Protein AF-A0A1V8SJY7-F1 (afdb_monomer)

Nearest PDB structures (foldseek):
  1aep-assembly1_A  TM=3.020E-01  e=8.303E+00  Locusta migratoria
  5jje-assembly1_A  TM=1.942E-01  e=7.965E+00  Natronomonas pharaonis

Structure (mmCIF, N/CA/C/O backbone):
data_AF-A0A1V8SJY7-F1
#
_entry.id   AF-A0A1V8SJY7-F1
#
loop_
_atom_site.group_PDB
_atom_site.id
_atom_site.type_symbol
_atom_site.label_atom_id
_atom_site.label_alt_id
_atom_site.label_comp_id
_atom_site.label_asym_id
_atom_site.label_entity_id
_atom_site.label_seq_id
_atom_site.pdbx_PDB_ins_code
_atom_site.Cartn_x
_atom_site.Cartn_y
_atom_site.Cartn_z
_atom_site.occupancy
_atom_site.B_iso_or_equiv
_atom_site.auth_seq_id
_atom_site.auth_comp_id
_atom_site.auth_asym_id
_atom_site.auth_atom_id
_atom_site.pdbx_PDB_model_num
ATOM 1 N N . MET A 1 1 ? 28.456 0.402 -25.559 1.00 39.88 1 MET A N 1
ATOM 2 C CA . MET A 1 1 ? 27.325 0.288 -24.612 1.00 39.88 1 MET A CA 1
ATOM 3 C C . MET A 1 1 ? 27.882 0.345 -23.201 1.00 39.88 1 MET A C 1
ATOM 5 O O . MET A 1 1 ? 28.925 -0.269 -23.004 1.00 39.88 1 MET A O 1
ATOM 9 N N . PRO A 1 2 ? 27.256 1.071 -22.260 1.00 35.25 2 PRO A N 1
ATOM 10 C CA . PRO A 1 2 ? 27.711 1.103 -20.872 1.00 35.25 2 PRO A CA 1
ATOM 11 C C . PRO A 1 2 ? 27.656 -0.297 -20.241 1.00 35.25 2 PRO A C 1
ATOM 13 O O . PRO A 1 2 ? 26.755 -1.079 -20.553 1.00 35.25 2 PRO A O 1
ATOM 16 N N . ASP A 1 3 ? 28.583 -0.607 -19.334 1.00 37.34 3 ASP A N 1
ATOM 17 C CA . ASP A 1 3 ? 28.692 -1.932 -18.701 1.00 37.34 3 ASP A CA 1
ATOM 18 C C . ASP A 1 3 ? 27.458 -2.332 -17.863 1.00 37.34 3 ASP A C 1
ATOM 20 O O . ASP A 1 3 ? 27.247 -3.518 -17.608 1.00 37.34 3 ASP A O 1
ATOM 24 N N . CYS A 1 4 ? 26.563 -1.389 -17.536 1.00 40.66 4 CYS A N 1
ATOM 25 C CA . CYS A 1 4 ? 25.291 -1.664 -16.856 1.00 40.66 4 CYS A CA 1
ATOM 26 C C . CYS A 1 4 ? 24.298 -2.525 -17.669 1.00 40.66 4 CYS A C 1
ATOM 28 O O . CYS A 1 4 ? 23.356 -3.071 -17.083 1.00 40.66 4 CYS A O 1
ATOM 30 N N . TYR A 1 5 ? 24.518 -2.676 -18.983 1.00 41.69 5 TYR A N 1
ATOM 31 C CA . TYR A 1 5 ? 23.709 -3.514 -19.880 1.00 41.69 5 TYR A CA 1
ATOM 32 C C . TYR A 1 5 ? 24.170 -4.979 -19.934 1.00 41.69 5 TYR A C 1
ATOM 34 O O . TYR A 1 5 ? 23.374 -5.862 -20.249 1.00 41.69 5 TYR A O 1
ATOM 42 N N . ARG A 1 6 ? 25.443 -5.270 -19.631 1.00 42.09 6 ARG A N 1
ATOM 43 C CA . ARG A 1 6 ? 26.047 -6.584 -19.921 1.00 42.09 6 ARG A CA 1
ATOM 44 C C . ARG A 1 6 ? 25.669 -7.689 -18.935 1.00 42.09 6 ARG A C 1
ATOM 46 O O . ARG A 1 6 ? 25.670 -8.848 -19.326 1.00 42.09 6 ARG A O 1
ATOM 53 N N . SER A 1 7 ? 25.305 -7.359 -17.694 1.00 42.66 7 SER A N 1
ATOM 54 C CA . SER A 1 7 ? 24.946 -8.369 -16.681 1.00 42.66 7 SER A CA 1
ATOM 55 C C . SER A 1 7 ? 23.441 -8.689 -16.614 1.00 42.66 7 SER A C 1
ATOM 57 O O . SER A 1 7 ? 23.016 -9.373 -15.686 1.00 42.66 7 SER A O 1
ATOM 59 N N . ALA A 1 8 ? 22.624 -8.148 -17.530 1.00 47.59 8 ALA A N 1
ATOM 60 C CA . ALA A 1 8 ? 21.167 -8.063 -17.363 1.00 47.59 8 ALA A CA 1
ATOM 61 C C . ALA A 1 8 ? 20.319 -8.800 -18.415 1.00 47.59 8 ALA A C 1
ATOM 63 O O . ALA A 1 8 ? 19.108 -8.894 -18.244 1.00 47.59 8 ALA A O 1
ATOM 64 N N . ALA A 1 9 ? 20.901 -9.296 -19.504 1.00 59.53 9 ALA A N 1
ATOM 65 C CA . ALA A 1 9 ? 20.123 -9.678 -20.680 1.00 59.53 9 ALA A CA 1
ATOM 66 C C . ALA A 1 9 ? 19.910 -11.196 -20.795 1.00 59.53 9 ALA A C 1
ATOM 68 O O . ALA A 1 9 ? 20.340 -11.804 -21.774 1.00 59.53 9 ALA A O 1
ATOM 69 N N . SER A 1 10 ? 19.243 -11.826 -19.819 1.00 73.12 10 SER A N 1
ATOM 70 C CA . SER A 1 10 ? 18.544 -13.071 -20.161 1.00 73.12 10 SER A CA 1
ATOM 71 C C . SER A 1 10 ? 17.299 -12.705 -20.986 1.00 73.12 10 SER A C 1
ATOM 73 O O . SER A 1 10 ? 16.655 -11.693 -20.681 1.00 73.12 10 SER A O 1
ATOM 75 N N . PRO A 1 11 ? 16.944 -13.478 -22.030 1.00 78.44 11 PRO A N 1
ATOM 76 C CA . PRO A 1 11 ? 15.727 -13.237 -22.808 1.00 78.44 11 PRO A CA 1
ATOM 77 C C . PRO A 1 11 ? 14.477 -13.111 -21.926 1.00 78.44 11 PRO A C 1
ATOM 79 O O . PRO A 1 11 ? 13.647 -12.235 -22.156 1.00 78.44 11 PRO A O 1
ATOM 82 N N . ASP A 1 12 ? 14.407 -13.907 -20.856 1.00 81.50 12 ASP A N 1
ATOM 83 C CA . ASP A 1 12 ? 13.300 -13.892 -19.896 1.00 81.50 12 ASP A CA 1
ATOM 84 C C . ASP A 1 12 ? 13.218 -12.579 -19.105 1.00 81.50 12 ASP A C 1
ATOM 86 O O . ASP A 1 12 ? 12.133 -12.023 -18.943 1.00 81.50 12 ASP A O 1
ATOM 90 N N . ALA A 1 13 ? 14.354 -12.028 -18.658 1.00 81.50 13 ALA A N 1
ATOM 91 C CA . ALA A 1 13 ? 14.374 -10.752 -17.943 1.00 81.50 13 ALA A CA 1
ATOM 92 C C . ALA A 1 13 ? 13.988 -9.580 -18.856 1.00 81.50 13 ALA A C 1
ATOM 94 O O . ALA A 1 13 ? 13.309 -8.653 -18.414 1.00 81.50 13 ALA A O 1
ATOM 95 N N . LEU A 1 14 ? 14.381 -9.628 -20.133 1.00 84.88 14 LEU A N 1
ATOM 96 C CA . LEU A 1 14 ? 13.984 -8.617 -21.112 1.00 84.88 14 LEU A CA 1
ATOM 97 C C . LEU A 1 14 ? 12.482 -8.695 -21.413 1.00 84.88 14 LEU A C 1
ATOM 99 O O . LEU A 1 14 ? 11.809 -7.667 -21.395 1.00 84.88 14 LEU A O 1
ATOM 103 N N . ALA A 1 15 ? 11.946 -9.903 -21.606 1.00 88.19 15 ALA A N 1
ATOM 104 C CA . ALA A 1 15 ? 10.513 -10.120 -21.793 1.00 88.19 15 ALA A CA 1
ATOM 105 C C . ALA A 1 15 ? 9.704 -9.672 -20.565 1.00 88.19 15 ALA A C 1
ATOM 107 O O . ALA A 1 15 ? 8.660 -9.036 -20.700 1.00 88.19 15 ALA A O 1
ATOM 108 N N . ALA A 1 16 ? 10.202 -9.935 -19.355 1.00 89.62 16 ALA A N 1
ATOM 109 C CA . ALA A 1 16 ? 9.576 -9.461 -18.127 1.00 89.62 16 ALA A CA 1
ATOM 110 C C . ALA A 1 16 ? 9.612 -7.930 -18.009 1.00 89.62 16 ALA A C 1
ATOM 112 O O . ALA A 1 16 ? 8.625 -7.331 -17.583 1.00 89.62 16 ALA A O 1
ATOM 113 N N . LEU A 1 17 ? 10.704 -7.271 -18.400 1.00 88.38 17 LEU A N 1
ATOM 114 C CA . LEU A 1 17 ? 10.765 -5.809 -18.409 1.00 88.38 17 LEU A CA 1
ATOM 115 C C . LEU A 1 17 ? 9.802 -5.206 -19.441 1.00 88.38 17 LEU A C 1
ATOM 117 O O . LEU A 1 17 ? 9.083 -4.260 -19.122 1.00 88.38 17 LEU A O 1
ATOM 121 N N . GLN A 1 18 ? 9.730 -5.794 -20.634 1.00 89.31 18 GLN A N 1
ATOM 122 C CA . GLN A 1 18 ? 8.774 -5.387 -21.660 1.00 89.31 18 GLN A CA 1
ATOM 123 C C . GLN A 1 18 ? 7.330 -5.547 -21.161 1.00 89.31 18 GLN A C 1
ATOM 125 O O . GLN A 1 18 ? 6.556 -4.592 -21.199 1.00 89.31 18 GLN A O 1
ATOM 130 N N . HIS A 1 19 ? 6.989 -6.707 -20.584 1.00 91.75 19 HIS A N 1
ATOM 131 C CA . HIS A 1 19 ? 5.679 -6.941 -19.958 1.00 91.75 19 HIS A CA 1
ATOM 132 C C . HIS A 1 19 ? 5.377 -5.913 -18.868 1.00 91.75 19 HIS A C 1
ATOM 134 O O . HIS A 1 19 ? 4.242 -5.457 -18.724 1.00 91.75 19 HIS A O 1
ATOM 140 N N . PHE A 1 20 ? 6.390 -5.509 -18.099 1.00 91.69 20 PHE A N 1
ATOM 141 C CA . PHE A 1 20 ? 6.214 -4.473 -17.096 1.00 91.69 20 PHE A CA 1
ATOM 142 C C . PHE A 1 20 ? 5.783 -3.147 -17.729 1.00 91.69 20 PHE A C 1
ATOM 144 O O . PHE A 1 20 ? 4.762 -2.587 -17.324 1.00 91.69 20 PHE A O 1
ATOM 151 N N . GLN A 1 21 ? 6.535 -2.673 -18.724 1.00 89.12 21 GLN A N 1
ATOM 152 C CA . GLN A 1 21 ? 6.295 -1.395 -19.397 1.00 89.12 21 GLN A CA 1
ATOM 153 C C . GLN A 1 21 ? 4.949 -1.378 -20.130 1.00 89.12 21 GLN A C 1
ATOM 155 O O . GLN A 1 21 ? 4.175 -0.437 -19.953 1.00 89.12 21 GLN A O 1
ATOM 160 N N . GLU A 1 22 ? 4.649 -2.426 -20.895 1.00 90.44 22 GLU A N 1
ATOM 161 C CA . GLU A 1 22 ? 3.487 -2.483 -21.790 1.00 90.44 22 GLU A CA 1
ATOM 162 C C . GLU A 1 22 ? 2.189 -2.883 -21.082 1.00 90.44 22 GLU A C 1
ATOM 164 O O . GLU A 1 22 ? 1.112 -2.453 -21.490 1.00 90.44 22 GLU A O 1
ATOM 169 N N . VAL A 1 23 ? 2.271 -3.692 -20.021 1.00 92.06 23 VAL A N 1
ATOM 170 C CA . VAL A 1 23 ? 1.090 -4.317 -19.408 1.00 92.06 23 VAL A CA 1
ATOM 171 C C . VAL A 1 23 ? 0.991 -3.975 -17.926 1.00 92.06 23 VAL A C 1
ATOM 173 O O . VAL A 1 23 ? -0.003 -3.393 -17.491 1.00 92.06 23 VAL A O 1
ATOM 176 N N . THR A 1 24 ? 2.014 -4.285 -17.126 1.00 91.56 24 THR A N 1
ATOM 177 C CA . THR A 1 24 ? 1.926 -4.150 -15.660 1.00 91.56 24 THR A CA 1
ATOM 178 C C . T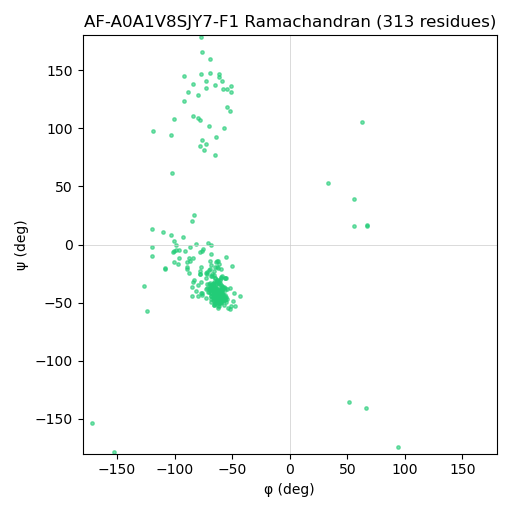HR A 1 24 ? 1.693 -2.708 -15.212 1.00 91.56 24 THR A C 1
ATOM 180 O O . THR A 1 24 ? 0.875 -2.488 -14.317 1.00 91.56 24 THR A O 1
ATOM 183 N N . THR A 1 25 ? 2.324 -1.715 -15.853 1.00 90.31 25 THR A N 1
ATOM 184 C CA . THR A 1 25 ? 2.177 -0.287 -15.495 1.00 90.31 25 THR A CA 1
ATOM 185 C C . THR A 1 25 ? 0.729 0.215 -15.517 1.00 90.31 25 THR A C 1
ATOM 187 O O . THR A 1 25 ? 0.381 1.100 -14.734 1.00 90.31 25 THR A O 1
ATOM 190 N N . HIS A 1 26 ? -0.144 -0.372 -16.343 1.00 88.56 26 HIS A N 1
ATOM 191 C CA . HIS A 1 26 ? -1.569 -0.024 -16.413 1.00 88.56 26 HIS A CA 1
ATOM 192 C C . HIS A 1 26 ? -2.352 -0.397 -15.145 1.00 88.56 26 HIS A C 1
ATOM 194 O O . HIS A 1 26 ? -3.369 0.229 -14.830 1.00 88.56 26 HIS A O 1
ATOM 200 N N . GLY A 1 27 ? -1.883 -1.410 -14.414 1.00 86.38 27 GLY A N 1
ATOM 201 C CA . GLY A 1 27 ? -2.515 -1.918 -13.198 1.00 86.38 27 GLY A CA 1
ATOM 202 C C . GLY A 1 27 ? -1.936 -1.362 -11.895 1.00 86.38 27 GLY A C 1
ATOM 203 O O . GLY A 1 27 ? -2.469 -1.677 -10.833 1.00 86.38 27 GLY A O 1
ATOM 204 N N . LEU A 1 28 ? -0.866 -0.557 -11.942 1.00 85.69 28 LEU A N 1
ATOM 205 C CA . LEU A 1 28 ? -0.167 -0.100 -10.732 1.00 85.69 28 LEU A CA 1
ATOM 206 C C . LEU A 1 28 ? -0.916 1.011 -9.983 1.00 85.69 28 LEU A C 1
ATOM 208 O O . LEU A 1 28 ? -0.998 0.976 -8.761 1.00 85.69 28 LEU A O 1
ATOM 212 N N . GLY A 1 29 ? -1.488 1.982 -10.697 1.00 85.94 29 GLY A N 1
ATOM 213 C CA . GLY A 1 29 ? -2.073 3.181 -10.089 1.00 85.94 29 GLY A CA 1
ATOM 214 C C . GLY A 1 29 ? -2.836 4.040 -11.094 1.00 85.94 29 GLY A C 1
ATOM 215 O O . GLY A 1 29 ? -3.355 3.521 -12.083 1.00 85.94 29 GLY A O 1
ATOM 216 N N . GLY A 1 30 ? -2.944 5.342 -10.832 1.00 85.94 30 GLY A N 1
ATOM 217 C CA . GLY A 1 30 ? -3.557 6.309 -11.748 1.00 85.94 30 GLY A CA 1
ATOM 218 C C . GLY A 1 30 ? -2.656 6.704 -12.935 1.00 85.94 30 GLY A C 1
ATOM 219 O O . GLY A 1 30 ? -1.502 6.276 -13.014 1.00 85.94 30 GLY A O 1
ATOM 220 N N . PRO A 1 31 ? -3.144 7.559 -13.854 1.00 87.69 31 PRO A N 1
ATOM 221 C CA . PRO A 1 31 ? -2.386 8.010 -15.026 1.00 87.69 31 PRO A CA 1
ATOM 222 C C . PRO A 1 31 ? -1.040 8.672 -14.693 1.00 87.69 31 PRO A C 1
ATOM 224 O O . PRO A 1 31 ? -0.034 8.326 -15.310 1.00 87.69 31 PRO A O 1
ATOM 227 N N . ASN A 1 32 ? -0.993 9.546 -13.677 1.00 87.12 32 ASN A N 1
ATOM 228 C CA . ASN A 1 32 ? 0.250 10.198 -13.235 1.00 87.12 32 ASN A CA 1
ATOM 229 C C . ASN A 1 32 ? 1.279 9.172 -12.746 1.00 87.12 32 ASN A C 1
ATOM 231 O O . ASN A 1 32 ? 2.455 9.251 -13.088 1.00 87.12 32 ASN A O 1
ATOM 235 N N . PHE A 1 33 ? 0.817 8.163 -12.003 1.00 87.25 33 PHE A N 1
ATOM 236 C CA . PHE A 1 33 ? 1.661 7.073 -11.528 1.00 87.25 33 PHE A CA 1
ATOM 237 C C . PHE A 1 33 ? 2.260 6.283 -12.699 1.00 87.25 33 PHE A C 1
ATOM 239 O O . PHE A 1 33 ? 3.461 6.022 -12.744 1.00 87.25 33 PHE A O 1
ATOM 246 N N . ARG A 1 34 ? 1.428 5.939 -13.690 1.00 88.88 34 ARG A N 1
ATOM 247 C CA . ARG A 1 34 ? 1.878 5.255 -14.907 1.00 88.88 34 ARG A CA 1
ATOM 248 C C . ARG A 1 34 ? 2.919 6.081 -15.664 1.00 88.88 34 ARG A C 1
ATOM 250 O O . ARG A 1 34 ? 3.943 5.531 -16.056 1.00 88.88 34 ARG A O 1
ATOM 257 N N . ALA A 1 35 ? 2.682 7.379 -15.845 1.00 89.06 35 ALA A N 1
ATOM 258 C CA . ALA A 1 35 ? 3.617 8.272 -16.527 1.00 89.06 35 ALA A CA 1
ATOM 259 C C . ALA A 1 35 ? 4.977 8.348 -15.807 1.00 89.06 35 ALA A C 1
ATOM 261 O O . ALA A 1 35 ? 6.021 8.254 -16.459 1.00 89.06 35 ALA A O 1
ATOM 262 N N . ALA A 1 36 ? 4.968 8.433 -14.471 1.00 88.44 36 ALA A N 1
ATOM 263 C CA . ALA A 1 36 ? 6.183 8.400 -13.662 1.00 88.44 36 ALA A CA 1
ATOM 264 C C . ALA A 1 36 ? 6.957 7.089 -13.872 1.00 88.44 36 ALA A C 1
ATOM 266 O O . ALA A 1 36 ? 8.143 7.108 -14.203 1.00 88.44 36 ALA A O 1
ATOM 267 N N . MET A 1 37 ? 6.273 5.945 -13.780 1.00 88.62 37 MET A N 1
ATOM 268 C CA . MET A 1 37 ? 6.902 4.632 -13.949 1.00 88.62 37 MET A CA 1
ATOM 269 C C . MET A 1 37 ? 7.448 4.387 -15.355 1.00 88.62 37 MET A C 1
ATOM 271 O O . MET A 1 37 ? 8.506 3.777 -15.478 1.00 88.62 37 MET A O 1
ATOM 275 N N . LEU A 1 38 ? 6.776 4.865 -16.405 1.00 86.69 38 LEU A N 1
ATOM 276 C CA . LEU A 1 38 ? 7.285 4.764 -17.778 1.00 86.69 38 LEU A CA 1
ATOM 277 C C . LEU A 1 38 ? 8.550 5.611 -17.963 1.00 86.69 38 LEU A C 1
ATOM 279 O O . LEU A 1 38 ? 9.558 5.107 -18.449 1.00 86.69 38 LEU A O 1
ATOM 283 N N . THR A 1 39 ? 8.540 6.849 -17.461 1.00 83.88 39 THR A N 1
ATOM 284 C CA . THR A 1 39 ? 9.714 7.743 -17.483 1.00 83.88 39 THR A CA 1
ATOM 285 C C . THR A 1 39 ? 10.927 7.108 -16.791 1.00 83.88 39 THR A C 1
ATOM 287 O O . THR A 1 39 ? 12.069 7.272 -17.223 1.00 83.88 39 THR A O 1
ATOM 290 N N . ILE A 1 40 ? 10.685 6.354 -15.718 1.00 77.88 40 ILE A N 1
ATOM 291 C CA . ILE A 1 40 ? 11.713 5.649 -14.943 1.00 77.88 40 ILE A CA 1
ATOM 292 C C . ILE A 1 40 ? 12.138 4.332 -15.622 1.00 77.88 40 ILE A C 1
ATOM 294 O O . ILE A 1 40 ? 13.314 3.955 -15.574 1.00 77.88 40 ILE A O 1
ATOM 298 N N . GLY A 1 41 ? 11.210 3.634 -16.276 1.00 65.94 41 GLY A N 1
ATOM 299 C CA . GLY A 1 41 ? 11.447 2.349 -16.937 1.00 65.94 41 GLY A CA 1
ATOM 300 C C . GLY A 1 41 ? 12.459 2.413 -18.084 1.00 65.94 41 GLY A C 1
ATOM 301 O O . GLY A 1 41 ? 13.193 1.450 -18.291 1.00 65.94 41 GLY A O 1
ATOM 302 N N . ASP A 1 42 ? 12.563 3.549 -18.777 1.00 67.50 42 ASP A N 1
ATOM 303 C CA . ASP A 1 42 ? 13.342 3.647 -20.020 1.00 67.50 42 ASP A CA 1
ATOM 304 C C . ASP A 1 42 ? 14.866 3.711 -19.818 1.00 67.50 42 ASP A C 1
ATOM 306 O O . ASP A 1 42 ? 15.623 3.050 -20.528 1.00 67.50 42 ASP A O 1
ATOM 310 N N . ARG A 1 43 ? 15.353 4.499 -18.852 1.00 62.78 43 ARG A N 1
ATOM 311 C CA . ARG A 1 43 ? 16.802 4.643 -18.571 1.00 62.78 43 ARG A CA 1
ATOM 312 C C . ARG A 1 43 ? 17.166 4.375 -17.118 1.00 62.78 43 ARG A C 1
ATOM 314 O O . ARG A 1 43 ? 18.221 3.807 -16.848 1.00 62.78 43 ARG A O 1
ATOM 321 N N . THR A 1 44 ? 16.304 4.753 -16.184 1.00 63.72 44 THR A N 1
ATOM 322 C CA . THR A 1 44 ? 16.610 4.742 -14.750 1.00 63.72 44 THR A CA 1
ATOM 323 C C . THR A 1 44 ? 16.654 3.324 -14.175 1.00 63.72 44 THR A C 1
ATOM 325 O O . THR A 1 44 ? 17.577 2.998 -13.430 1.00 63.72 44 THR A O 1
ATOM 328 N N . ALA A 1 45 ? 15.764 2.425 -14.610 1.00 59.97 45 ALA A N 1
ATOM 329 C CA . ALA A 1 45 ? 15.809 1.007 -14.227 1.00 59.97 45 ALA A CA 1
ATOM 330 C C . ALA A 1 45 ? 17.121 0.306 -14.644 1.00 59.97 45 ALA A C 1
ATOM 332 O O . ALA A 1 45 ? 17.593 -0.618 -13.979 1.00 59.97 45 ALA A O 1
ATOM 333 N N . TYR A 1 46 ? 17.766 0.759 -15.720 1.00 66.81 46 TYR A N 1
ATOM 334 C CA . TYR A 1 46 ? 19.080 0.249 -16.110 1.00 66.81 46 TYR A CA 1
ATOM 335 C C . TYR A 1 46 ? 20.216 0.825 -15.258 1.00 66.81 46 TYR A C 1
ATOM 337 O O . TYR A 1 46 ? 21.239 0.163 -15.101 1.00 66.81 46 TYR A O 1
ATOM 345 N N . CYS A 1 47 ? 20.038 2.004 -14.668 1.00 69.56 47 CYS A N 1
ATOM 346 C CA . CYS A 1 47 ? 21.043 2.655 -13.829 1.00 69.56 47 CYS A CA 1
ATOM 347 C C . CYS A 1 47 ? 20.947 2.272 -12.345 1.00 69.56 47 CYS A C 1
ATOM 349 O O . CYS A 1 47 ? 21.929 2.423 -11.626 1.00 69.56 47 CYS A O 1
ATOM 351 N N . SER A 1 48 ? 19.809 1.745 -11.884 1.00 83.88 48 SER A N 1
ATOM 352 C CA . SER A 1 48 ? 19.587 1.381 -10.479 1.00 83.88 48 SER A CA 1
ATOM 353 C C . SER A 1 48 ? 19.314 -0.123 -10.328 1.00 83.88 48 SER A C 1
ATOM 355 O O . SER A 1 48 ? 18.179 -0.567 -10.521 1.00 83.88 48 SER A O 1
ATOM 357 N N . PRO A 1 49 ? 20.329 -0.940 -9.969 1.00 86.75 49 PRO A N 1
ATOM 358 C CA . PRO A 1 49 ? 20.189 -2.395 -9.880 1.00 86.75 49 PRO A CA 1
ATOM 359 C C . PRO A 1 49 ? 19.075 -2.861 -8.936 1.00 86.75 49 PRO A C 1
ATOM 361 O O . PRO A 1 49 ? 18.349 -3.795 -9.272 1.00 86.75 49 PRO A O 1
ATOM 364 N N . TYR A 1 50 ? 18.897 -2.203 -7.786 1.00 89.69 50 TYR A N 1
ATOM 365 C CA . TYR A 1 50 ? 17.824 -2.533 -6.842 1.00 89.69 50 TYR A CA 1
ATOM 366 C C . TYR A 1 50 ? 16.436 -2.376 -7.479 1.00 89.69 50 TYR A C 1
ATOM 368 O O . TYR A 1 50 ? 15.637 -3.312 -7.452 1.00 89.69 50 TYR A O 1
ATOM 376 N N . LEU A 1 51 ? 16.187 -1.240 -8.140 1.00 90.31 51 LEU A N 1
ATOM 377 C CA . LEU A 1 51 ? 14.920 -0.945 -8.801 1.00 90.31 51 LEU A CA 1
ATOM 378 C C . LEU A 1 51 ? 14.645 -1.955 -9.913 1.00 90.31 51 LEU A C 1
ATOM 380 O O . LEU A 1 51 ? 13.531 -2.459 -10.028 1.00 90.31 51 LEU A O 1
ATOM 384 N N . ARG A 1 52 ? 15.670 -2.294 -10.702 1.00 90.38 52 ARG A N 1
ATOM 385 C CA . ARG A 1 52 ? 15.564 -3.306 -11.757 1.00 90.38 52 ARG A CA 1
ATOM 386 C C . ARG A 1 52 ? 15.058 -4.636 -11.215 1.00 90.38 52 ARG A C 1
ATOM 388 O O . ARG A 1 52 ? 14.131 -5.217 -11.770 1.00 90.38 52 ARG A O 1
ATOM 395 N N . HIS A 1 53 ? 15.667 -5.121 -10.134 1.00 92.44 53 HIS A N 1
ATOM 396 C CA . HIS A 1 53 ? 15.266 -6.376 -9.512 1.00 92.44 53 HIS A CA 1
ATOM 397 C C . HIS A 1 53 ? 13.823 -6.309 -8.999 1.00 92.44 53 HIS A C 1
ATOM 399 O O . HIS A 1 53 ? 13.054 -7.230 -9.259 1.00 92.44 53 HIS A O 1
ATOM 405 N N . VAL A 1 54 ? 13.417 -5.209 -8.364 1.00 93.62 54 VAL A N 1
ATOM 406 C CA . VAL A 1 54 ? 12.034 -5.052 -7.891 1.00 93.62 54 VAL A CA 1
ATOM 407 C C . VAL A 1 54 ? 11.029 -4.981 -9.054 1.00 93.62 54 VAL A C 1
ATOM 409 O O . VAL A 1 54 ? 9.998 -5.648 -8.994 1.00 93.62 54 VAL A O 1
ATOM 412 N N . ILE A 1 55 ? 11.336 -4.271 -10.146 1.00 93.06 55 ILE A N 1
ATOM 413 C CA . ILE A 1 55 ? 10.507 -4.240 -11.369 1.00 93.06 55 ILE A CA 1
ATOM 414 C C . ILE A 1 55 ? 10.306 -5.649 -11.940 1.00 93.06 55 ILE A C 1
ATOM 416 O O . ILE A 1 55 ? 9.183 -6.029 -12.272 1.00 93.06 55 ILE A O 1
ATOM 420 N N . LEU A 1 56 ? 11.380 -6.438 -12.031 1.00 92.56 56 LEU A N 1
ATOM 421 C CA . LEU A 1 56 ? 11.303 -7.814 -12.523 1.00 92.56 56 LEU A CA 1
ATOM 422 C C . LEU A 1 56 ? 10.444 -8.687 -11.603 1.00 92.56 56 LEU A C 1
ATOM 424 O O . LEU A 1 56 ? 9.568 -9.397 -12.092 1.00 92.56 56 LEU A O 1
ATOM 428 N N . ALA A 1 57 ? 10.633 -8.589 -10.284 1.00 93.69 57 ALA A N 1
ATOM 429 C CA . ALA A 1 57 ? 9.842 -9.340 -9.309 1.00 93.69 57 ALA A CA 1
ATOM 430 C C . ALA A 1 57 ? 8.339 -9.070 -9.461 1.00 93.69 57 ALA A C 1
ATOM 432 O O . ALA A 1 57 ? 7.538 -10.003 -9.547 1.00 93.69 57 ALA A O 1
ATOM 433 N N . VAL A 1 58 ? 7.985 -7.789 -9.563 1.00 94.06 58 VAL A N 1
ATOM 434 C CA . VAL A 1 58 ? 6.623 -7.310 -9.800 1.00 94.06 58 VAL A CA 1
ATOM 435 C C . VAL A 1 58 ? 6.067 -7.818 -11.124 1.00 94.06 58 VAL A C 1
ATOM 437 O O . VAL A 1 58 ? 4.916 -8.247 -11.186 1.00 94.06 58 VAL A O 1
ATOM 440 N N . SER A 1 59 ? 6.864 -7.772 -12.190 1.00 93.69 59 SER A N 1
ATOM 441 C CA . SER A 1 59 ? 6.429 -8.226 -13.507 1.00 93.69 59 SER A CA 1
ATOM 442 C C . SER A 1 59 ? 6.101 -9.715 -13.508 1.00 93.69 59 SER A C 1
ATOM 444 O O . SER A 1 59 ? 5.022 -10.105 -13.955 1.00 93.69 59 SER A O 1
ATOM 446 N N . TYR A 1 60 ? 6.976 -10.543 -12.931 1.00 93.56 60 TYR A N 1
ATOM 447 C CA . TYR A 1 60 ? 6.725 -11.975 -12.781 1.00 93.56 60 TYR A CA 1
ATOM 448 C C . TYR A 1 60 ? 5.517 -12.259 -11.879 1.00 93.56 60 TYR A C 1
ATOM 450 O O . TYR A 1 60 ? 4.711 -13.130 -12.204 1.00 93.56 60 TYR A O 1
ATOM 458 N N . ALA A 1 61 ? 5.329 -11.481 -10.806 1.00 92.38 61 ALA A N 1
ATOM 459 C CA . ALA A 1 61 ? 4.166 -11.613 -9.928 1.00 92.38 61 ALA A CA 1
ATOM 460 C C . ALA A 1 61 ? 2.863 -11.302 -10.678 1.00 92.38 61 ALA A C 1
ATOM 462 O O . ALA A 1 61 ? 1.882 -12.034 -10.554 1.00 92.38 61 ALA A O 1
ATOM 463 N N . HIS A 1 62 ? 2.872 -10.259 -11.511 1.00 93.25 62 HIS A N 1
ATOM 464 C CA . HIS A 1 62 ? 1.730 -9.893 -12.340 1.00 93.25 62 HIS A CA 1
ATOM 465 C C . HIS A 1 62 ? 1.432 -10.953 -13.408 1.00 93.25 62 HIS A C 1
ATOM 467 O O . HIS A 1 62 ? 0.278 -11.321 -13.600 1.00 93.25 62 HIS A O 1
ATOM 473 N N . GLN A 1 63 ? 2.453 -11.499 -14.076 1.00 92.31 63 GLN A N 1
ATOM 474 C CA . GLN A 1 63 ? 2.267 -12.612 -15.016 1.00 92.31 63 GLN A CA 1
ATOM 475 C C . GLN A 1 63 ? 1.671 -13.839 -14.322 1.00 92.31 63 GLN A C 1
ATOM 477 O O . GLN A 1 63 ? 0.740 -14.443 -14.846 1.00 92.31 63 GLN A O 1
ATOM 482 N N . ASN A 1 64 ? 2.161 -14.175 -13.126 1.00 90.50 64 ASN A N 1
ATOM 483 C CA . ASN A 1 64 ? 1.618 -15.266 -12.322 1.00 90.50 64 ASN A CA 1
ATOM 484 C C . ASN A 1 64 ? 0.150 -15.014 -11.940 1.00 90.50 64 ASN A C 1
ATOM 486 O O . ASN A 1 64 ? -0.670 -15.921 -12.039 1.00 90.50 64 ASN A O 1
ATOM 490 N N . PHE A 1 65 ? -0.201 -13.779 -11.569 1.00 89.00 65 PHE A N 1
ATOM 491 C CA . PHE A 1 65 ? -1.589 -13.385 -11.314 1.00 89.00 65 PHE A CA 1
ATOM 492 C C . PHE A 1 65 ? -2.482 -13.578 -12.551 1.00 89.00 65 PHE A C 1
ATOM 494 O O . PHE A 1 65 ? -3.573 -14.130 -12.436 1.00 89.00 65 PHE A O 1
ATOM 501 N N . LEU A 1 66 ? -2.013 -13.178 -13.738 1.00 90.12 66 LEU A N 1
ATOM 502 C CA . LEU A 1 66 ? -2.770 -13.318 -14.989 1.00 90.12 66 LEU A CA 1
ATOM 503 C C . LEU A 1 66 ? -2.951 -14.775 -15.438 1.00 90.12 66 LEU A C 1
ATOM 505 O O . LEU A 1 66 ? -3.930 -15.071 -16.123 1.00 90.12 66 LEU A O 1
ATOM 509 N N . LEU A 1 67 ? -2.035 -15.680 -15.070 1.00 88.00 67 LEU A N 1
ATOM 510 C CA . LEU A 1 67 ? -2.220 -17.115 -15.308 1.00 88.00 67 LEU A CA 1
ATOM 511 C C . LEU A 1 67 ? -3.400 -17.668 -14.496 1.00 88.00 67 LEU A C 1
ATOM 513 O O . LEU A 1 67 ? -4.146 -18.503 -15.008 1.00 88.00 67 LEU A O 1
ATOM 517 N N . GLY A 1 68 ? -3.603 -17.180 -13.268 1.00 78.69 68 GLY A N 1
ATOM 518 C CA . GLY A 1 68 ? -4.672 -17.645 -12.383 1.00 78.69 68 GLY A CA 1
ATOM 519 C C . GLY A 1 68 ? -4.673 -19.171 -12.235 1.00 78.69 68 GLY A C 1
ATOM 520 O O . GLY A 1 68 ? -3.622 -19.793 -12.109 1.00 78.69 68 GLY A O 1
ATOM 521 N N . GLU A 1 69 ? -5.856 -19.785 -12.303 1.00 66.50 69 GLU A N 1
ATOM 522 C CA . GLU A 1 69 ? -6.034 -21.249 -12.252 1.00 66.50 69 GLU A CA 1
ATOM 523 C C . GLU A 1 69 ? -5.657 -21.972 -13.559 1.00 66.50 69 GLU A C 1
ATOM 525 O O . GLU A 1 69 ? -5.697 -23.197 -13.624 1.00 66.50 69 GLU A O 1
ATOM 530 N N . ARG A 1 70 ? -5.282 -21.243 -14.619 1.00 70.44 70 ARG A N 1
ATOM 531 C CA . ARG A 1 70 ? -4.982 -21.808 -15.949 1.00 70.44 70 ARG A CA 1
ATOM 532 C C . ARG A 1 70 ? -3.536 -22.306 -16.078 1.00 70.44 70 ARG A C 1
ATOM 534 O O . ARG A 1 70 ? -3.020 -22.418 -17.190 1.00 70.44 70 ARG A O 1
ATOM 541 N N . ASP A 1 71 ? -2.860 -22.568 -14.960 1.00 73.62 71 ASP A N 1
ATOM 542 C CA . ASP A 1 71 ? -1.498 -23.105 -14.951 1.00 73.62 71 ASP A CA 1
ATOM 543 C C . ASP A 1 71 ? -1.506 -24.601 -15.283 1.00 73.62 71 ASP A C 1
ATOM 545 O O . ASP A 1 71 ? -1.624 -25.454 -14.407 1.00 73.62 71 ASP A O 1
ATOM 549 N N . HIS A 1 72 ? -1.398 -24.922 -16.570 1.00 60.31 72 HIS A N 1
ATOM 550 C CA . HIS A 1 72 ? -1.367 -26.308 -17.040 1.00 60.31 72 HIS A CA 1
ATOM 551 C C . HIS A 1 72 ? 0.049 -26.907 -17.092 1.00 60.31 72 HIS A C 1
ATOM 553 O O . HIS A 1 72 ? 0.191 -28.124 -17.019 1.00 60.31 72 HIS A O 1
ATOM 559 N N . ASP A 1 73 ? 1.091 -26.067 -17.141 1.00 71.12 73 ASP A N 1
ATOM 560 C CA . ASP A 1 73 ? 2.455 -26.485 -17.510 1.00 71.12 73 ASP A CA 1
ATOM 561 C C . ASP A 1 73 ? 3.504 -26.249 -16.403 1.00 71.12 73 ASP A C 1
ATOM 563 O O . ASP A 1 73 ? 4.709 -26.266 -16.659 1.00 71.12 73 ASP A O 1
ATOM 567 N N . GLY A 1 74 ? 3.080 -25.970 -15.165 1.00 75.19 74 GLY A N 1
ATOM 568 C CA . GLY A 1 74 ? 3.991 -25.656 -14.053 1.00 75.19 74 GLY A CA 1
ATOM 569 C C . GLY A 1 74 ? 4.733 -24.323 -14.222 1.00 75.19 74 GLY A C 1
ATOM 570 O O . GLY A 1 74 ? 5.714 -24.047 -13.520 1.00 75.19 74 GLY A O 1
ATOM 571 N N . LYS A 1 75 ? 4.261 -23.464 -15.133 1.00 82.69 75 LYS A N 1
ATOM 572 C CA . LYS A 1 75 ? 4.842 -22.149 -15.422 1.00 82.69 75 LYS A CA 1
ATOM 573 C C . LYS A 1 75 ? 4.698 -21.217 -14.222 1.00 82.69 75 LYS A C 1
ATOM 575 O O . LYS A 1 75 ? 5.600 -20.419 -13.955 1.00 82.69 75 LYS A O 1
ATOM 580 N N . ALA A 1 76 ? 3.616 -21.354 -13.454 1.00 84.94 76 ALA A N 1
ATOM 581 C CA . ALA A 1 76 ? 3.408 -20.561 -12.248 1.00 84.94 76 ALA A CA 1
ATOM 582 C C . ALA A 1 76 ? 4.498 -20.815 -11.192 1.00 84.94 76 ALA A C 1
ATOM 584 O O . ALA A 1 76 ? 4.928 -19.881 -10.519 1.00 84.94 76 ALA A O 1
ATOM 585 N N . ALA A 1 77 ? 5.011 -22.046 -11.066 1.00 85.25 77 ALA A N 1
ATOM 586 C CA . ALA A 1 77 ? 6.095 -22.348 -10.127 1.00 85.25 77 ALA A CA 1
ATOM 587 C C . ALA A 1 77 ? 7.393 -21.605 -10.490 1.00 85.25 77 ALA A C 1
ATOM 589 O O . ALA A 1 77 ? 8.019 -20.996 -9.620 1.00 85.25 77 ALA A O 1
ATOM 590 N N . GLY A 1 78 ? 7.755 -21.591 -11.777 1.00 88.44 78 GLY A N 1
ATOM 591 C CA . GLY A 1 78 ? 8.909 -20.838 -12.275 1.00 88.44 78 GLY A CA 1
ATOM 592 C C . GLY A 1 78 ? 8.760 -19.329 -12.065 1.00 88.44 78 GLY A C 1
ATOM 593 O O . GLY A 1 78 ? 9.690 -18.679 -11.587 1.00 88.44 78 GLY A O 1
ATOM 594 N N . LEU A 1 79 ? 7.572 -18.779 -12.339 1.00 90.19 79 LEU A N 1
ATOM 595 C CA . LEU A 1 79 ? 7.280 -17.361 -12.110 1.00 90.19 79 LEU A CA 1
ATOM 596 C C . LEU A 1 79 ? 7.358 -16.991 -10.626 1.00 90.19 79 LEU A C 1
ATOM 598 O O . LEU A 1 79 ? 8.000 -15.999 -10.295 1.00 90.19 79 LEU A O 1
ATOM 602 N N . ARG A 1 80 ? 6.789 -17.803 -9.722 1.00 88.62 80 ARG A N 1
ATOM 603 C CA . ARG A 1 80 ? 6.896 -17.581 -8.268 1.00 88.62 80 ARG A CA 1
ATOM 604 C C . ARG A 1 80 ? 8.348 -17.605 -7.792 1.00 88.62 80 ARG A C 1
ATOM 606 O O . ARG A 1 80 ? 8.752 -16.724 -7.035 1.00 88.62 80 ARG A O 1
ATOM 613 N N . LEU A 1 81 ? 9.151 -18.562 -8.261 1.00 88.50 81 LEU A N 1
ATOM 614 C CA . LEU A 1 81 ? 10.573 -18.641 -7.913 1.00 88.50 81 LEU A CA 1
ATOM 615 C C . LEU A 1 81 ? 11.349 -17.410 -8.404 1.00 88.50 81 LEU A C 1
ATOM 617 O O . LEU A 1 81 ? 12.156 -16.847 -7.657 1.00 88.50 81 LEU A O 1
ATOM 621 N N . ALA A 1 82 ? 11.090 -16.974 -9.639 1.00 90.94 82 ALA A N 1
ATOM 622 C CA . ALA A 1 82 ? 11.695 -15.776 -10.210 1.00 90.94 82 ALA A CA 1
ATOM 623 C C . ALA A 1 82 ? 11.273 -14.514 -9.442 1.00 90.94 82 ALA A C 1
ATOM 625 O O . ALA A 1 82 ? 12.132 -13.704 -9.087 1.00 90.94 82 ALA A O 1
ATOM 626 N N . THR A 1 83 ? 9.983 -14.380 -9.111 1.00 92.12 83 THR A N 1
ATOM 627 C CA . THR A 1 83 ? 9.455 -13.310 -8.255 1.00 92.12 83 THR A CA 1
ATOM 628 C C . THR A 1 83 ? 10.205 -13.248 -6.932 1.00 92.12 83 THR A C 1
ATOM 630 O O . THR A 1 83 ? 10.758 -12.198 -6.612 1.00 92.12 83 THR A O 1
ATOM 633 N N . THR A 1 84 ? 10.283 -14.353 -6.185 1.00 90.56 84 THR A N 1
ATOM 634 C CA . THR A 1 84 ? 10.946 -14.393 -4.871 1.00 90.56 84 THR A CA 1
ATOM 635 C C . THR A 1 84 ? 12.432 -14.063 -4.976 1.00 90.56 84 THR A C 1
ATOM 637 O O . THR A 1 84 ? 12.942 -13.251 -4.204 1.00 90.56 84 THR A O 1
ATOM 640 N N . SER A 1 85 ? 13.121 -14.630 -5.967 1.00 90.44 85 SER A N 1
ATOM 641 C CA . 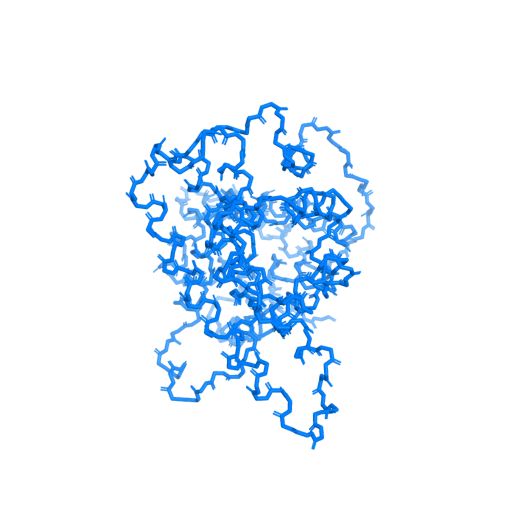SER A 1 85 ? 14.560 -14.423 -6.170 1.00 90.44 85 SER A CA 1
ATOM 642 C C . SER A 1 85 ? 14.887 -12.962 -6.493 1.00 90.44 85 SER A C 1
ATOM 644 O O . SER A 1 85 ? 15.772 -12.356 -5.882 1.00 90.44 85 SER A O 1
ATOM 646 N N . HIS A 1 86 ? 14.149 -12.360 -7.431 1.00 92.56 86 HIS A N 1
ATOM 647 C CA . HIS A 1 86 ? 14.312 -10.949 -7.776 1.00 92.56 86 HIS A CA 1
ATOM 648 C C . HIS A 1 86 ? 13.871 -10.026 -6.638 1.00 92.56 86 HIS A C 1
ATOM 650 O O . HIS A 1 86 ? 14.530 -9.017 -6.399 1.00 92.56 86 HIS A O 1
ATOM 656 N N . TRP A 1 87 ? 12.823 -10.385 -5.897 1.00 92.94 87 TRP A N 1
ATOM 657 C CA . TRP A 1 87 ? 12.359 -9.621 -4.745 1.00 92.94 87 TRP A CA 1
ATOM 658 C C . TRP A 1 87 ? 13.420 -9.542 -3.646 1.00 92.94 87 TRP A C 1
ATOM 660 O O . TRP A 1 87 ? 13.832 -8.447 -3.263 1.00 92.94 87 TRP A O 1
ATOM 670 N N . GLN A 1 88 ? 13.925 -10.694 -3.197 1.00 91.94 88 GLN A N 1
ATOM 671 C CA . GLN A 1 88 ? 14.966 -10.767 -2.171 1.00 91.94 88 GLN A CA 1
ATOM 672 C C . GLN A 1 88 ? 16.220 -10.000 -2.595 1.00 91.94 88 GLN A C 1
ATOM 674 O O . GLN A 1 88 ? 16.782 -9.232 -1.811 1.00 91.94 88 GLN A O 1
ATOM 679 N N . ARG A 1 89 ? 16.644 -10.158 -3.856 1.00 92.75 89 ARG A N 1
ATOM 680 C CA . ARG A 1 89 ? 17.812 -9.442 -4.374 1.00 92.75 89 ARG A CA 1
ATOM 681 C C . ARG A 1 89 ? 17.585 -7.931 -4.435 1.00 92.75 89 ARG A C 1
ATOM 683 O O . ARG A 1 89 ? 18.490 -7.173 -4.089 1.00 92.75 89 ARG A O 1
ATOM 690 N N . GLY A 1 90 ? 16.395 -7.503 -4.852 1.00 92.44 90 GLY A N 1
ATOM 691 C CA . GLY A 1 90 ? 15.984 -6.102 -4.879 1.00 92.44 90 GLY A CA 1
ATOM 692 C C . GLY A 1 90 ? 16.028 -5.468 -3.493 1.00 92.44 90 GLY A C 1
ATOM 693 O O . GLY A 1 90 ? 16.693 -4.449 -3.325 1.00 92.44 90 GLY A O 1
ATOM 694 N N . LEU A 1 91 ? 15.424 -6.118 -2.492 1.00 91.12 91 LEU A N 1
ATOM 695 C CA . LEU A 1 91 ? 15.438 -5.665 -1.097 1.00 91.12 91 LEU A CA 1
ATOM 696 C C . LEU A 1 91 ? 16.852 -5.546 -0.521 1.00 91.12 91 LEU A C 1
ATOM 698 O O . LEU A 1 91 ? 17.169 -4.542 0.111 1.00 91.12 91 LEU A O 1
ATOM 702 N N . GLN A 1 92 ? 17.721 -6.535 -0.754 1.00 91.44 92 GLN A N 1
ATOM 703 C CA . GLN A 1 92 ? 19.108 -6.492 -0.274 1.00 91.44 92 GLN A CA 1
ATOM 704 C C . GLN A 1 92 ? 19.873 -5.293 -0.843 1.00 91.44 92 GLN A C 1
ATOM 706 O O . GLN A 1 92 ? 20.574 -4.595 -0.112 1.00 91.44 92 GLN A O 1
ATOM 711 N N . LEU A 1 93 ? 19.754 -5.059 -2.153 1.00 90.56 93 LEU A N 1
ATOM 712 C CA . LEU A 1 93 ? 20.424 -3.942 -2.818 1.00 90.56 93 LEU A CA 1
ATOM 713 C C . LEU A 1 93 ? 19.818 -2.597 -2.405 1.00 90.56 93 LEU A C 1
ATOM 715 O O . LEU A 1 93 ? 20.555 -1.632 -2.228 1.00 90.56 93 LEU A O 1
ATOM 719 N N . PHE A 1 94 ? 18.500 -2.540 -2.215 1.00 89.81 94 PHE A N 1
ATOM 720 C CA . PHE A 1 94 ? 17.807 -1.343 -1.750 1.00 89.81 94 PHE A CA 1
ATOM 721 C C . PHE A 1 94 ? 18.211 -0.983 -0.317 1.00 89.81 94 PHE A C 1
ATOM 723 O O . PHE A 1 94 ? 18.570 0.159 -0.054 1.00 89.81 94 PHE A O 1
ATOM 730 N N . GLY A 1 95 ? 18.254 -1.962 0.592 1.00 88.88 95 GLY A N 1
ATOM 731 C CA . GLY A 1 95 ? 18.700 -1.758 1.971 1.00 88.88 95 GLY A CA 1
ATOM 732 C C . GLY A 1 95 ? 20.142 -1.252 2.062 1.00 88.88 95 GLY A C 1
ATOM 733 O O . GLY A 1 95 ? 20.426 -0.370 2.871 1.00 88.88 95 GLY A O 1
ATOM 734 N N . ARG A 1 96 ? 21.039 -1.740 1.192 1.00 87.19 96 ARG A N 1
ATOM 735 C CA . ARG A 1 96 ? 22.403 -1.195 1.066 1.00 87.19 96 ARG A CA 1
ATOM 736 C C . ARG A 1 96 ? 22.392 0.248 0.577 1.00 87.19 96 ARG A C 1
ATOM 738 O O . ARG A 1 96 ? 22.975 1.088 1.246 1.00 87.19 96 ARG A O 1
ATOM 745 N N . ALA A 1 97 ? 21.658 0.552 -0.495 1.00 82.12 97 ALA A N 1
ATOM 746 C CA . ALA A 1 97 ? 21.548 1.915 -1.023 1.00 82.12 97 ALA A CA 1
ATOM 747 C C . ALA A 1 97 ? 21.006 2.916 0.019 1.00 82.12 97 ALA A C 1
ATOM 749 O O . ALA A 1 97 ? 21.482 4.046 0.101 1.00 82.12 97 ALA A O 1
ATOM 750 N N . LEU A 1 98 ? 20.052 2.491 0.856 1.00 82.38 98 LEU A N 1
ATOM 751 C CA . LEU A 1 98 ? 19.533 3.301 1.962 1.00 82.38 98 LEU A CA 1
ATOM 752 C C . LEU A 1 98 ? 20.558 3.493 3.092 1.00 82.38 98 LEU A C 1
ATOM 754 O O . LEU A 1 98 ? 20.620 4.570 3.682 1.00 82.38 98 LEU A O 1
ATOM 758 N N . SER A 1 99 ? 21.342 2.456 3.402 1.00 80.88 99 SER A N 1
ATOM 759 C CA . SER A 1 99 ? 22.280 2.435 4.538 1.00 80.88 99 SER A CA 1
ATOM 760 C C . SER A 1 99 ? 23.601 3.132 4.234 1.00 80.88 99 SER A C 1
ATOM 762 O O . SER A 1 99 ? 24.146 3.829 5.084 1.00 80.88 99 SER A O 1
ATOM 764 N N . GLU A 1 100 ? 24.118 2.948 3.023 1.00 72.69 100 GLU A N 1
ATOM 765 C CA . GLU A 1 100 ? 25.409 3.483 2.591 1.00 72.69 100 GLU A CA 1
ATOM 766 C C . GLU A 1 100 ? 25.329 4.987 2.290 1.00 72.69 100 GLU A C 1
ATOM 768 O O . GLU A 1 100 ? 26.371 5.588 2.049 1.00 72.69 100 GLU A O 1
ATOM 773 N N . ARG A 1 101 ? 24.118 5.592 2.337 1.00 61.38 101 ARG A N 1
ATOM 774 C CA . ARG A 1 101 ? 23.819 6.955 1.851 1.00 61.38 101 ARG A CA 1
ATOM 775 C C . ARG A 1 101 ? 24.691 7.256 0.644 1.00 61.38 101 ARG A C 1
ATOM 777 O O . ARG A 1 101 ? 25.461 8.204 0.685 1.00 61.38 101 ARG A O 1
ATOM 784 N N . ASP A 1 102 ? 24.665 6.371 -0.349 1.00 52.56 102 ASP A N 1
ATOM 785 C CA . ASP A 1 102 ? 25.719 6.328 -1.353 1.00 52.56 102 ASP A CA 1
ATOM 786 C C . ASP A 1 102 ? 25.718 7.636 -2.159 1.00 52.56 102 ASP A C 1
ATOM 788 O O . ASP A 1 102 ? 24.989 7.794 -3.137 1.00 52.56 102 ASP A O 1
ATOM 792 N N . GLU A 1 103 ? 26.527 8.603 -1.714 1.00 48.19 103 GLU A N 1
ATOM 793 C CA . GLU A 1 103 ? 26.672 9.930 -2.314 1.00 48.19 103 GLU A CA 1
ATOM 794 C C . GLU A 1 103 ? 27.238 9.814 -3.741 1.00 48.19 103 GLU A C 1
ATOM 796 O O . GLU A 1 103 ? 27.159 10.760 -4.529 1.00 48.19 103 GLU A O 1
ATOM 801 N N . THR A 1 104 ? 27.770 8.636 -4.097 1.00 46.44 104 THR A N 1
ATOM 802 C CA . THR A 1 104 ? 28.325 8.311 -5.412 1.00 46.44 104 THR A CA 1
ATOM 803 C C . THR A 1 104 ? 27.343 7.568 -6.327 1.00 46.44 104 THR A C 1
ATOM 805 O O . THR A 1 104 ? 27.523 7.584 -7.552 1.00 46.44 104 THR A O 1
ATOM 808 N N . ALA A 1 105 ? 26.255 6.993 -5.796 1.00 49.84 105 ALA A N 1
ATOM 809 C CA . ALA A 1 105 ? 25.212 6.340 -6.584 1.00 49.84 105 ALA A CA 1
ATOM 810 C C . ALA A 1 105 ? 24.280 7.370 -7.232 1.00 49.84 105 ALA A C 1
ATOM 812 O O . ALA A 1 105 ? 23.170 7.628 -6.776 1.00 49.84 105 ALA A O 1
ATOM 813 N N . THR A 1 106 ? 24.690 7.880 -8.396 1.00 50.41 106 THR A N 1
ATOM 814 C CA . THR A 1 106 ? 23.906 8.763 -9.284 1.00 50.41 106 THR A CA 1
ATOM 815 C C . THR A 1 106 ? 23.527 10.110 -8.659 1.00 50.41 106 THR A C 1
ATOM 817 O O . THR A 1 106 ? 22.589 10.233 -7.883 1.00 50.41 106 THR A O 1
ATOM 820 N N . SER A 1 107 ? 24.206 11.173 -9.085 1.00 50.19 107 SER A N 1
ATOM 821 C CA . SER A 1 107 ? 23.871 12.553 -8.728 1.00 50.19 107 SER A CA 1
ATOM 822 C C . SER A 1 107 ? 22.382 12.879 -8.968 1.00 50.19 107 SER A C 1
ATOM 824 O O . SER A 1 107 ? 21.853 12.657 -10.060 1.00 50.19 107 SER A O 1
ATOM 826 N N . GLY A 1 108 ? 21.720 13.479 -7.974 1.00 68.94 108 GLY A N 1
ATOM 827 C CA . GLY A 1 108 ? 20.427 14.156 -8.129 1.00 68.94 108 GLY A CA 1
ATOM 828 C C . GLY A 1 108 ? 19.228 13.262 -8.491 1.00 68.94 108 GLY A C 1
ATOM 829 O O . GLY A 1 108 ? 19.050 12.165 -7.968 1.00 68.94 108 GLY A O 1
ATOM 830 N N . ARG A 1 109 ? 18.359 13.777 -9.373 1.00 66.00 109 ARG A N 1
ATOM 831 C CA . ARG A 1 109 ? 17.008 13.274 -9.703 1.00 66.00 109 ARG A CA 1
ATOM 832 C C . ARG A 1 109 ? 16.881 11.753 -9.879 1.00 66.00 109 ARG A C 1
ATOM 834 O O . ARG A 1 109 ? 15.914 11.178 -9.398 1.00 66.00 109 ARG A O 1
ATOM 841 N N . VAL A 1 110 ? 17.812 11.113 -10.593 1.00 69.69 110 VAL A N 1
ATOM 842 C CA . VAL A 1 110 ? 17.714 9.685 -10.966 1.00 69.69 110 VAL A CA 1
ATOM 843 C C . VAL A 1 110 ? 17.722 8.790 -9.727 1.00 69.69 110 VAL A C 1
ATOM 845 O O . VAL A 1 110 ? 16.953 7.836 -9.659 1.00 69.69 110 VAL A O 1
ATOM 848 N N . HIS A 1 111 ? 18.543 9.127 -8.731 1.00 76.94 111 HIS A N 1
ATOM 849 C CA . HIS A 1 111 ? 18.588 8.397 -7.472 1.00 76.94 111 HIS A CA 1
ATOM 850 C C . HIS A 1 111 ? 17.276 8.553 -6.693 1.00 76.94 111 HIS A C 1
ATOM 852 O O . HIS A 1 111 ? 16.688 7.556 -6.282 1.00 76.94 111 HIS A O 1
ATOM 858 N N . TYR A 1 112 ? 16.759 9.782 -6.575 1.00 80.50 112 TYR A N 1
ATOM 859 C CA . TYR A 1 112 ? 15.477 10.048 -5.912 1.00 80.50 112 TYR A CA 1
ATOM 860 C C . TYR A 1 112 ? 14.311 9.308 -6.583 1.00 80.50 112 TYR A C 1
ATOM 862 O O . TYR A 1 112 ? 13.564 8.590 -5.915 1.00 80.50 112 TYR A O 1
ATOM 870 N N . ASP A 1 113 ? 14.191 9.419 -7.911 1.00 85.75 113 ASP A N 1
ATOM 871 C CA . ASP A 1 113 ? 13.133 8.758 -8.680 1.00 85.75 113 ASP A CA 1
ATOM 872 C C . ASP A 1 113 ? 13.179 7.231 -8.491 1.00 85.75 113 ASP A C 1
ATOM 874 O O . ASP A 1 113 ? 12.129 6.599 -8.329 1.00 85.75 113 ASP A O 1
ATOM 878 N N . SER A 1 114 ? 14.382 6.646 -8.439 1.00 87.19 114 SER A N 1
ATOM 879 C CA . SER A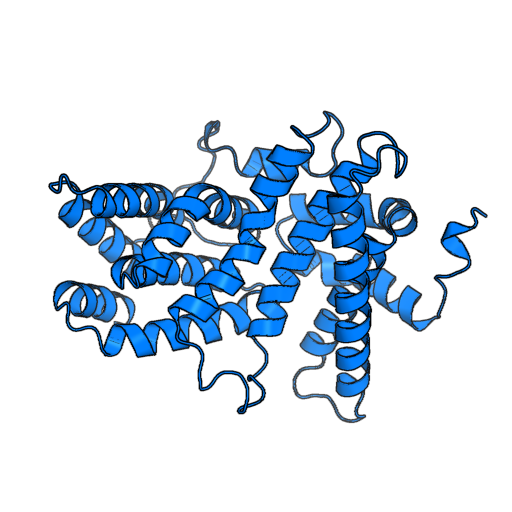 1 114 ? 14.575 5.220 -8.171 1.00 87.19 114 SER A CA 1
ATOM 880 C C . SER A 1 114 ? 14.211 4.805 -6.751 1.00 87.19 114 SER A C 1
ATOM 882 O O . SER A 1 114 ? 13.597 3.747 -6.580 1.00 87.19 114 SER A O 1
ATOM 884 N N . LEU A 1 115 ? 14.566 5.600 -5.739 1.00 87.12 115 LEU A N 1
ATOM 885 C CA . LEU A 1 115 ? 14.215 5.315 -4.347 1.00 87.12 115 LEU A CA 1
ATOM 886 C C . LEU A 1 115 ? 12.695 5.298 -4.170 1.00 87.12 115 LEU A C 1
ATOM 888 O O . LEU A 1 115 ? 12.153 4.319 -3.661 1.00 87.12 115 LEU A O 1
ATOM 892 N N . ILE A 1 116 ? 11.997 6.331 -4.649 1.00 87.25 116 ILE A N 1
ATOM 893 C CA . ILE A 1 116 ? 10.535 6.430 -4.532 1.00 87.25 116 ILE A CA 1
ATOM 894 C C . ILE A 1 116 ? 9.840 5.300 -5.301 1.00 87.25 116 ILE A C 1
ATOM 896 O O . ILE A 1 116 ? 8.951 4.644 -4.752 1.00 87.25 116 ILE A O 1
ATOM 900 N N . ALA A 1 117 ? 10.283 5.009 -6.529 1.00 89.69 117 ALA A N 1
ATOM 901 C CA . ALA A 1 117 ? 9.751 3.895 -7.315 1.00 89.69 117 ALA A CA 1
ATOM 902 C C . ALA A 1 117 ? 9.926 2.554 -6.597 1.00 89.69 117 ALA A C 1
ATOM 904 O O . ALA A 1 117 ? 8.997 1.746 -6.537 1.00 89.69 117 ALA A O 1
ATOM 905 N N . THR A 1 118 ? 11.107 2.326 -6.021 1.00 91.06 118 THR A N 1
ATOM 906 C CA . THR A 1 118 ? 11.410 1.085 -5.306 1.00 91.06 118 THR A CA 1
ATOM 907 C C . THR A 1 118 ? 10.568 0.963 -4.047 1.00 91.06 118 THR A C 1
ATOM 909 O O . THR A 1 118 ? 10.003 -0.105 -3.824 1.00 91.06 118 THR A O 1
ATOM 912 N N . THR A 1 119 ? 10.403 2.036 -3.269 1.00 89.25 119 THR A N 1
ATOM 913 C CA . THR A 1 119 ? 9.521 2.057 -2.091 1.00 89.25 119 THR A CA 1
ATOM 914 C C . THR A 1 119 ? 8.084 1.708 -2.464 1.00 89.25 119 THR A C 1
ATOM 916 O O . THR A 1 119 ? 7.473 0.859 -1.818 1.00 89.25 119 THR A O 1
ATOM 919 N N . PHE A 1 120 ? 7.548 2.286 -3.544 1.00 88.88 120 PHE A N 1
ATOM 920 C CA . PHE A 1 120 ? 6.195 1.956 -3.993 1.00 88.88 120 PHE A CA 1
ATOM 921 C C . PHE A 1 120 ? 6.053 0.490 -4.385 1.00 88.88 120 PHE A C 1
ATOM 923 O O . PHE A 1 120 ? 5.158 -0.206 -3.907 1.00 88.88 120 PHE A O 1
ATOM 930 N N . LEU A 1 121 ? 6.932 0.016 -5.267 1.00 91.44 121 LEU A N 1
ATOM 931 C CA . LEU A 1 121 ? 6.857 -1.356 -5.754 1.00 91.44 121 LEU A CA 1
ATOM 932 C C . LEU A 1 121 ? 7.106 -2.364 -4.627 1.00 91.44 121 LEU A C 1
ATOM 934 O O . LEU A 1 121 ? 6.536 -3.450 -4.646 1.00 91.44 121 LEU A O 1
ATOM 938 N N . THR A 1 122 ? 7.894 -1.982 -3.622 1.00 89.56 122 THR A N 1
ATOM 939 C CA . THR A 1 122 ? 8.103 -2.757 -2.398 1.00 89.56 122 THR A CA 1
ATOM 940 C C . THR A 1 122 ? 6.815 -2.879 -1.599 1.00 89.56 122 THR A C 1
ATOM 942 O O . THR A 1 122 ? 6.397 -3.990 -1.285 1.00 89.56 122 THR A O 1
ATOM 945 N N . THR A 1 123 ? 6.133 -1.761 -1.355 1.00 87.69 123 THR A N 1
ATOM 946 C CA . THR A 1 123 ? 4.817 -1.751 -0.711 1.00 87.69 123 THR A CA 1
ATOM 947 C C . THR A 1 123 ? 3.825 -2.636 -1.456 1.00 87.69 123 THR A C 1
ATOM 949 O O . THR A 1 123 ? 3.152 -3.462 -0.846 1.00 87.69 123 THR A O 1
ATOM 952 N N . MET A 1 124 ? 3.780 -2.542 -2.783 1.00 88.62 124 MET A N 1
ATOM 953 C CA . MET A 1 124 ? 2.932 -3.402 -3.604 1.00 88.62 124 MET A CA 1
ATOM 954 C C . MET A 1 124 ? 3.268 -4.894 -3.457 1.00 88.62 124 MET A C 1
ATOM 956 O O . MET A 1 124 ? 2.363 -5.722 -3.323 1.00 88.62 124 MET A O 1
ATOM 960 N N . MET A 1 125 ? 4.554 -5.249 -3.476 1.00 88.38 125 MET A N 1
ATOM 961 C CA . MET A 1 125 ? 4.987 -6.633 -3.285 1.00 88.38 125 MET A CA 1
ATOM 962 C C . MET A 1 125 ? 4.609 -7.166 -1.903 1.00 88.38 125 MET A C 1
ATOM 964 O O . MET A 1 125 ? 4.243 -8.336 -1.801 1.00 88.38 125 MET A O 1
ATOM 968 N N . THR A 1 126 ? 4.602 -6.321 -0.870 1.00 85.88 126 THR A N 1
ATOM 969 C CA . THR A 1 126 ? 4.114 -6.693 0.463 1.00 85.88 126 THR A CA 1
ATOM 970 C C . THR A 1 126 ? 2.644 -7.107 0.429 1.00 85.88 126 THR A C 1
ATOM 972 O O . THR A 1 126 ? 2.323 -8.165 0.967 1.00 85.88 126 THR A O 1
ATOM 975 N N . PHE A 1 127 ? 1.755 -6.381 -0.265 1.00 85.94 127 PHE A N 1
ATOM 976 C CA . PHE A 1 127 ? 0.367 -6.846 -0.437 1.00 85.94 127 PHE A CA 1
ATOM 977 C C . PHE A 1 127 ? 0.293 -8.188 -1.181 1.00 85.94 127 PHE A C 1
ATOM 979 O O . PHE A 1 127 ? -0.477 -9.064 -0.795 1.00 85.94 127 PHE A O 1
ATOM 986 N N . CYS A 1 128 ? 1.111 -8.375 -2.221 1.00 85.12 128 CYS A N 1
ATOM 987 C CA . CYS A 1 128 ? 1.130 -9.620 -2.994 1.00 85.12 128 CYS A CA 1
ATOM 988 C C . CYS A 1 128 ? 1.628 -10.822 -2.175 1.00 85.12 128 CYS A C 1
ATOM 990 O O . CYS A 1 128 ? 1.197 -11.948 -2.416 1.00 85.12 128 CYS A O 1
ATOM 992 N N . GLN A 1 129 ? 2.538 -10.601 -1.226 1.00 79.75 129 GLN A N 1
ATOM 993 C CA . GLN A 1 129 ? 3.079 -11.649 -0.356 1.00 79.75 129 GLN A CA 1
ATOM 994 C C . GLN A 1 129 ? 2.105 -12.028 0.750 1.00 79.75 129 GLN A C 1
ATOM 996 O O . GLN A 1 129 ? 1.888 -13.212 0.975 1.00 79.75 129 GLN A O 1
ATOM 1001 N N . HIS A 1 130 ? 1.451 -11.041 1.363 1.00 72.06 130 HIS A N 1
ATOM 1002 C CA . HIS A 1 130 ? 0.418 -11.280 2.375 1.00 72.06 130 HIS A CA 1
ATOM 1003 C C . HIS A 1 130 ? -0.866 -11.888 1.785 1.00 72.06 130 HIS A C 1
ATOM 1005 O O . HIS A 1 130 ? -1.709 -12.382 2.521 1.00 72.06 130 HIS A O 1
ATOM 1011 N N . ALA A 1 131 ? -1.019 -11.860 0.459 1.00 64.00 131 ALA A N 1
ATOM 1012 C CA . ALA A 1 131 ? -2.082 -12.557 -0.255 1.00 64.00 131 ALA A CA 1
ATOM 1013 C C . ALA A 1 131 ? -1.849 -14.067 -0.399 1.00 64.00 131 ALA A C 1
ATOM 1015 O O . ALA A 1 131 ? -2.786 -14.790 -0.738 1.00 64.00 131 ALA A O 1
ATOM 1016 N N . GLN A 1 132 ? -0.608 -14.541 -0.253 1.00 63.78 132 GLN A N 1
ATOM 1017 C CA . GLN A 1 132 ? -0.336 -15.968 -0.364 1.00 63.78 132 GLN A CA 1
ATOM 1018 C C . GLN A 1 132 ? -0.883 -16.658 0.887 1.00 63.78 132 GLN A C 1
ATOM 1020 O O . GLN A 1 132 ? -0.657 -16.146 1.986 1.00 63.78 132 GLN A O 1
ATOM 1025 N N . PRO A 1 133 ? -1.589 -17.799 0.750 1.00 50.38 133 PRO A N 1
ATOM 1026 C CA . PRO A 1 133 ? -1.935 -18.607 1.904 1.00 50.38 133 PRO A CA 1
ATOM 1027 C C . PRO A 1 133 ? -0.626 -18.901 2.617 1.00 50.38 133 PRO A C 1
ATOM 1029 O O . PRO A 1 133 ? 0.305 -19.443 2.018 1.00 50.38 133 PRO A O 1
ATOM 1032 N N . ALA A 1 134 ? -0.529 -18.428 3.852 1.00 49.03 134 ALA A N 1
ATOM 1033 C CA . ALA A 1 134 ? 0.650 -18.647 4.650 1.00 49.03 134 ALA A CA 1
ATOM 1034 C C . ALA A 1 134 ? 0.975 -20.138 4.635 1.00 49.03 134 ALA A C 1
ATOM 1036 O O . ALA A 1 134 ? 0.069 -20.966 4.778 1.00 49.03 134 ALA A O 1
ATOM 1037 N N . ASP A 1 135 ? 2.252 -20.483 4.473 1.00 40.38 135 ASP A N 1
ATOM 1038 C CA . ASP A 1 135 ? 2.687 -21.808 4.884 1.00 40.38 135 ASP A CA 1
ATOM 1039 C C . ASP A 1 135 ? 2.213 -21.965 6.330 1.00 40.38 135 ASP A C 1
ATOM 1041 O O . ASP A 1 135 ? 2.598 -21.202 7.219 1.00 40.38 135 ASP A O 1
ATOM 1045 N N . VAL A 1 136 ? 1.289 -22.907 6.520 1.00 40.78 136 VAL A N 1
ATOM 1046 C CA . VAL A 1 136 ? 0.419 -23.087 7.697 1.00 40.78 136 VAL A CA 1
ATOM 1047 C C . VAL A 1 136 ? 1.217 -23.214 9.008 1.00 40.78 136 VAL A C 1
ATOM 1049 O O . VAL A 1 136 ? 0.658 -23.139 10.095 1.00 40.78 136 VAL A O 1
ATOM 1052 N N . SER A 1 137 ? 2.538 -23.365 8.916 1.00 37.53 137 SER A N 1
ATOM 1053 C CA . SER A 1 137 ? 3.478 -23.485 10.022 1.00 37.53 137 SER A CA 1
ATOM 1054 C C . SER A 1 137 ? 4.055 -22.167 10.560 1.00 37.53 137 SER A C 1
ATOM 1056 O O . SER A 1 137 ? 4.622 -22.206 11.647 1.00 37.53 137 SER A O 1
ATOM 1058 N N . GLN A 1 138 ? 3.951 -21.023 9.864 1.00 43.16 138 GLN A N 1
ATOM 1059 C CA . GLN A 1 138 ? 4.573 -19.758 10.322 1.00 43.16 138 GLN A CA 1
ATOM 1060 C C . GLN A 1 138 ? 3.588 -18.695 10.834 1.00 43.16 138 GLN A C 1
ATOM 1062 O O . GLN A 1 138 ? 3.992 -17.813 11.586 1.00 43.16 138 GLN A O 1
ATOM 1067 N N . THR A 1 139 ? 2.303 -18.764 10.477 1.00 47.16 139 THR A N 1
ATOM 1068 C CA . THR A 1 139 ? 1.303 -17.738 10.847 1.00 47.16 139 THR A CA 1
ATOM 1069 C C . THR A 1 139 ? 0.390 -18.103 12.009 1.00 47.16 139 THR A C 1
ATOM 1071 O O . THR A 1 139 ? -0.354 -17.236 12.459 1.00 47.16 139 THR A O 1
ATOM 1074 N N . GLN A 1 140 ? 0.440 -19.335 12.524 1.00 47.03 140 GLN A N 1
ATOM 1075 C CA . GLN A 1 140 ? -0.417 -19.739 13.646 1.00 47.03 140 GLN A CA 1
ATOM 1076 C C . GLN A 1 140 ? -0.040 -19.076 14.983 1.00 47.03 140 GLN A C 1
ATOM 1078 O O . GLN A 1 140 ? -0.907 -18.959 15.843 1.00 47.03 140 GLN A O 1
ATOM 1083 N N . ASP A 1 141 ? 1.197 -18.591 15.135 1.00 52.06 141 ASP A N 1
ATOM 1084 C CA . ASP A 1 141 ? 1.689 -18.017 16.401 1.00 52.06 141 ASP A CA 1
ATOM 1085 C C . ASP A 1 141 ? 1.698 -16.479 16.450 1.00 52.06 141 ASP A C 1
ATOM 1087 O O . ASP A 1 141 ? 1.829 -15.898 17.526 1.00 52.06 141 ASP A O 1
ATOM 1091 N N . SER A 1 142 ? 1.573 -15.796 15.309 1.00 64.44 142 SER A N 1
ATOM 1092 C CA . SER A 1 142 ? 1.565 -14.328 15.272 1.00 64.44 142 SER A CA 1
ATOM 1093 C C . SER A 1 142 ? 0.136 -13.820 15.463 1.00 64.44 142 SER A C 1
ATOM 1095 O O . SER A 1 142 ? -0.783 -14.310 14.809 1.00 64.44 142 SER A O 1
ATOM 1097 N N . ASP A 1 143 ? -0.092 -12.853 16.350 1.00 82.50 143 ASP A N 1
ATOM 1098 C CA . ASP A 1 143 ? -1.405 -12.215 16.485 1.00 82.50 143 ASP A CA 1
ATOM 1099 C C . ASP A 1 143 ? -1.678 -11.212 15.339 1.00 82.50 143 ASP A C 1
ATOM 1101 O O . ASP A 1 143 ? -0.785 -10.823 14.577 1.00 82.50 143 ASP A O 1
ATOM 1105 N N . VAL A 1 144 ? -2.940 -10.792 15.193 1.00 86.12 144 VAL A N 1
ATOM 1106 C CA . VAL A 1 144 ? -3.374 -9.871 14.125 1.00 86.12 144 VAL A CA 1
ATOM 1107 C C . VAL A 1 144 ? -2.661 -8.513 14.179 1.00 86.12 144 VAL A C 1
ATOM 1109 O O . VAL A 1 144 ? -2.365 -7.926 13.137 1.00 86.12 144 VAL A O 1
ATOM 1112 N N . PHE A 1 145 ? -2.326 -8.016 15.373 1.00 88.38 145 PHE A N 1
ATOM 1113 C CA . PHE A 1 145 ? -1.660 -6.726 15.538 1.00 88.38 145 PHE A CA 1
ATOM 1114 C C . PHE A 1 145 ? -0.223 -6.788 15.039 1.00 88.38 145 PHE A C 1
ATOM 1116 O O . PHE A 1 145 ? 0.225 -5.867 14.354 1.00 88.38 145 PHE A O 1
ATOM 1123 N N . THR A 1 146 ? 0.480 -7.884 15.323 1.00 86.69 146 THR A N 1
ATOM 1124 C CA . THR A 1 146 ? 1.844 -8.115 14.837 1.00 86.69 146 THR A CA 1
ATOM 1125 C C . THR A 1 146 ? 1.882 -8.142 13.309 1.00 86.69 146 THR A C 1
ATOM 1127 O O . THR A 1 146 ? 2.653 -7.389 12.708 1.00 86.69 146 THR A O 1
ATOM 1130 N N . ARG A 1 147 ? 0.983 -8.900 12.664 1.00 83.75 147 ARG A N 1
ATOM 1131 C CA . ARG A 1 147 ? 0.889 -8.935 11.190 1.00 83.75 147 ARG A CA 1
ATOM 1132 C C . ARG A 1 147 ? 0.619 -7.559 10.579 1.00 83.75 147 ARG A C 1
ATOM 1134 O O . ARG A 1 147 ? 1.229 -7.190 9.575 1.00 83.75 147 ARG A O 1
ATOM 1141 N N . ILE A 1 148 ? -0.274 -6.772 11.178 1.00 85.31 148 ILE A N 1
ATOM 1142 C CA . ILE A 1 148 ? -0.600 -5.429 10.677 1.00 85.31 148 ILE A CA 1
ATOM 1143 C C . ILE A 1 148 ? 0.561 -4.456 10.889 1.00 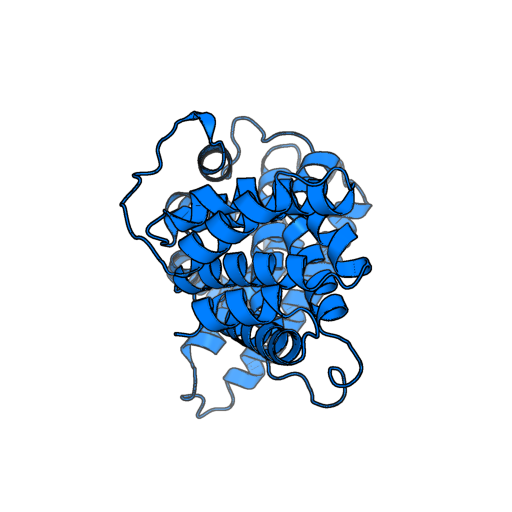85.31 148 ILE A C 1
ATOM 1145 O O . ILE A 1 148 ? 0.826 -3.626 10.018 1.00 85.31 148 ILE A O 1
ATOM 1149 N N . LEU A 1 149 ? 1.276 -4.554 12.012 1.00 86.88 149 LEU A N 1
ATOM 1150 C CA . LEU A 1 149 ? 2.468 -3.748 12.275 1.00 86.88 149 LEU A CA 1
ATOM 1151 C C . LEU A 1 149 ? 3.567 -4.017 11.241 1.00 86.88 149 LEU A C 1
ATOM 1153 O O . LEU A 1 149 ? 4.148 -3.064 10.717 1.00 86.88 149 LEU A O 1
ATOM 1157 N N . GLU A 1 150 ? 3.836 -5.280 10.913 1.00 83.25 150 GLU A N 1
ATOM 1158 C CA . GLU A 1 150 ? 4.801 -5.662 9.872 1.00 83.25 150 GLU A CA 1
ATOM 1159 C C . GLU A 1 150 ? 4.390 -5.113 8.502 1.00 83.25 150 GLU A C 1
ATOM 1161 O O . GLU A 1 150 ? 5.171 -4.441 7.814 1.00 83.25 150 GLU A O 1
ATOM 1166 N N . PHE A 1 151 ? 3.125 -5.320 8.142 1.00 81.00 151 PHE A N 1
ATOM 1167 C CA . PHE A 1 151 ? 2.548 -4.828 6.902 1.00 81.00 151 PHE A CA 1
ATOM 1168 C C . PHE A 1 151 ? 2.674 -3.299 6.778 1.00 81.00 151 PHE A C 1
ATOM 1170 O O . PHE A 1 151 ? 3.223 -2.786 5.796 1.00 81.00 151 PHE A O 1
ATOM 1177 N N . MET A 1 152 ? 2.241 -2.556 7.797 1.00 78.88 152 MET A N 1
ATOM 1178 C CA . MET A 1 152 ? 2.254 -1.095 7.779 1.00 78.88 152 MET A CA 1
ATOM 1179 C C . MET A 1 152 ? 3.653 -0.489 7.892 1.00 78.88 152 MET A C 1
ATOM 1181 O O . MET A 1 152 ? 3.881 0.598 7.362 1.00 78.88 152 MET A O 1
ATOM 1185 N N . THR A 1 153 ? 4.616 -1.194 8.492 1.00 80.56 153 THR A N 1
ATOM 1186 C CA . THR A 1 153 ? 6.024 -0.764 8.489 1.00 80.56 153 THR A CA 1
ATOM 1187 C C . THR A 1 153 ? 6.550 -0.633 7.060 1.00 80.56 153 THR A C 1
ATOM 1189 O O . THR A 1 153 ? 7.293 0.302 6.762 1.00 80.56 153 THR A O 1
ATOM 1192 N N . THR A 1 154 ? 6.109 -1.507 6.149 1.00 72.94 154 THR A N 1
ATOM 1193 C CA . THR A 1 154 ? 6.460 -1.389 4.725 1.00 72.94 154 THR A CA 1
ATOM 1194 C C . THR A 1 154 ? 5.797 -0.163 4.089 1.00 72.94 154 THR A C 1
ATOM 1196 O O . THR A 1 154 ? 6.448 0.608 3.384 1.00 72.94 154 THR A O 1
ATOM 1199 N N . VAL A 1 155 ? 4.510 0.062 4.377 1.00 71.00 155 VAL A N 1
ATOM 1200 C CA . VAL A 1 155 ? 3.731 1.193 3.842 1.00 71.00 155 VAL A CA 1
ATOM 1201 C C . VAL A 1 155 ? 4.282 2.547 4.329 1.00 71.00 155 VAL A C 1
ATOM 1203 O O . VAL A 1 155 ? 4.293 3.523 3.576 1.00 71.00 155 VAL A O 1
ATOM 1206 N N . GLY A 1 156 ? 4.814 2.601 5.554 1.00 69.31 156 GLY A N 1
ATOM 1207 C CA . GLY A 1 156 ? 5.450 3.776 6.161 1.00 69.31 156 GLY A CA 1
ATOM 1208 C C . GLY A 1 156 ? 6.820 4.164 5.581 1.00 69.31 156 GLY A C 1
ATOM 1209 O O . GLY A 1 156 ? 7.419 5.137 6.043 1.00 69.31 156 GLY A O 1
ATOM 1210 N N . GLY A 1 157 ? 7.334 3.453 4.570 1.00 74.38 157 GLY A N 1
ATOM 1211 C CA . GLY A 1 157 ? 8.650 3.722 3.976 1.00 74.38 157 GLY A CA 1
ATOM 1212 C C . GLY A 1 157 ? 8.770 5.072 3.250 1.00 74.38 157 GLY A C 1
ATOM 1213 O O . GLY A 1 157 ? 9.860 5.639 3.183 1.00 74.38 157 GLY A O 1
ATOM 1214 N N . PHE A 1 158 ? 7.670 5.635 2.736 1.00 74.38 158 PHE A N 1
ATOM 1215 C CA . PHE A 1 158 ? 7.702 6.893 1.972 1.00 74.38 158 PHE A CA 1
ATOM 1216 C C . PHE A 1 158 ? 8.113 8.120 2.805 1.00 74.38 158 PHE A C 1
ATOM 1218 O O . PHE A 1 158 ? 9.058 8.805 2.400 1.00 74.38 158 PHE A O 1
ATOM 1225 N N . PRO A 1 159 ? 7.488 8.403 3.971 1.00 72.19 159 PRO A N 1
ATOM 1226 C CA . PRO A 1 159 ? 7.967 9.449 4.873 1.00 72.19 159 PRO A CA 1
ATOM 1227 C C . PRO A 1 159 ? 9.434 9.278 5.279 1.00 72.19 159 PRO A C 1
ATOM 1229 O O . PRO A 1 159 ? 10.160 10.266 5.356 1.00 72.19 159 PRO A O 1
ATOM 1232 N N . ALA A 1 160 ? 9.888 8.039 5.499 1.00 74.25 160 ALA A N 1
ATOM 1233 C CA . ALA A 1 160 ? 11.266 7.757 5.894 1.00 74.25 160 ALA A CA 1
ATOM 1234 C C . ALA A 1 160 ? 12.269 8.117 4.786 1.00 74.25 160 ALA A C 1
ATOM 1236 O O . ALA A 1 160 ? 13.263 8.789 5.056 1.00 74.25 160 ALA A O 1
ATOM 1237 N N . VAL A 1 161 ? 11.982 7.749 3.531 1.00 77.00 161 VAL A N 1
ATOM 1238 C CA . VAL A 1 161 ? 12.812 8.139 2.378 1.00 77.00 161 VAL A CA 1
ATOM 1239 C C . VAL A 1 161 ? 12.837 9.659 2.218 1.00 77.00 161 VAL A C 1
ATOM 1241 O O . VAL A 1 161 ? 13.910 10.241 2.082 1.00 77.00 161 VAL A O 1
ATOM 1244 N N . ARG A 1 162 ? 11.686 10.329 2.312 1.00 74.88 162 ARG A N 1
ATOM 1245 C CA . ARG A 1 162 ? 11.616 11.796 2.237 1.00 74.88 162 ARG A CA 1
ATOM 1246 C C . ARG A 1 162 ? 12.400 12.472 3.369 1.00 74.88 162 ARG A C 1
ATOM 1248 O O . ARG A 1 162 ? 13.129 13.425 3.124 1.00 74.88 162 ARG A O 1
ATOM 1255 N N . SER A 1 163 ? 12.312 11.957 4.594 1.00 72.25 163 SER A N 1
ATOM 1256 C CA . SER A 1 163 ? 13.079 12.480 5.730 1.00 72.25 163 SER A CA 1
ATOM 1257 C C . SER A 1 163 ? 14.587 12.265 5.580 1.00 72.25 163 SER A C 1
ATOM 1259 O O . SER A 1 163 ? 15.361 13.085 6.068 1.00 72.25 163 SER A O 1
ATOM 1261 N N . ALA A 1 164 ? 15.013 11.162 4.963 1.00 70.25 164 ALA A N 1
ATOM 1262 C CA . ALA A 1 164 ? 16.425 10.818 4.822 1.00 70.25 164 ALA A CA 1
ATOM 1263 C C . ALA A 1 164 ? 17.098 11.499 3.618 1.00 70.25 164 ALA A C 1
ATOM 1265 O O . ALA A 1 164 ? 18.286 11.811 3.696 1.00 70.25 164 ALA A O 1
ATOM 1266 N N . PHE A 1 165 ? 16.354 11.730 2.531 1.00 71.12 165 PHE A N 1
ATOM 1267 C CA . PHE A 1 165 ? 16.892 12.186 1.242 1.00 71.12 165 PHE A CA 1
ATOM 1268 C C . PHE A 1 165 ? 16.336 13.540 0.760 1.00 71.12 165 PHE A C 1
ATOM 1270 O O . PHE A 1 165 ? 16.797 14.046 -0.261 1.00 71.12 165 PHE A O 1
ATOM 1277 N N . GLY A 1 166 ? 15.405 14.155 1.499 1.00 69.81 166 GLY A N 1
ATOM 1278 C CA . GLY A 1 166 ? 14.895 15.506 1.247 1.00 69.81 166 GLY A CA 1
ATOM 1279 C C . GLY A 1 166 ? 13.613 15.583 0.407 1.00 69.81 166 GLY A C 1
ATOM 1280 O O . GLY A 1 166 ? 12.966 14.579 0.094 1.00 69.81 166 GLY A O 1
ATOM 1281 N N . GLU A 1 167 ? 13.229 16.821 0.078 1.00 69.12 167 GLU A N 1
ATOM 1282 C CA . GLU A 1 167 ? 12.074 17.139 -0.772 1.00 69.12 167 GLU A CA 1
ATOM 1283 C C . GLU A 1 167 ? 12.297 16.722 -2.238 1.00 69.12 167 GLU A C 1
ATOM 1285 O O . GLU A 1 167 ? 13.444 16.557 -2.667 1.00 69.12 167 GLU A O 1
ATOM 1290 N N . PRO A 1 168 ? 11.216 16.563 -3.029 1.00 66.25 168 PRO A N 1
ATOM 1291 C CA . PRO A 1 168 ? 11.324 16.244 -4.446 1.00 66.25 168 PRO A CA 1
ATOM 1292 C C . PRO A 1 168 ? 12.203 17.255 -5.184 1.00 66.25 168 PRO A C 1
ATOM 1294 O O . PRO A 1 168 ? 12.039 18.466 -5.054 1.00 66.25 168 PRO A O 1
ATOM 1297 N N . VAL A 1 169 ? 13.118 16.751 -6.011 1.00 69.19 169 VAL A N 1
ATOM 1298 C CA . VAL A 1 169 ? 13.873 17.588 -6.952 1.00 69.19 169 VAL A CA 1
ATOM 1299 C C . VAL A 1 169 ? 12.881 18.177 -7.965 1.00 69.19 169 VAL A C 1
ATOM 1301 O O . VAL A 1 169 ? 12.045 17.431 -8.467 1.00 69.19 169 VAL A O 1
ATOM 1304 N N . GLU A 1 170 ? 12.993 19.465 -8.323 1.00 66.94 170 GLU A N 1
ATOM 1305 C CA . GLU A 1 170 ? 12.044 20.201 -9.201 1.00 66.94 170 GLU A CA 1
ATOM 1306 C C . GLU A 1 170 ? 11.699 19.502 -10.535 1.00 66.94 170 GLU A C 1
ATOM 1308 O O . GLU A 1 170 ? 10.688 19.802 -11.158 1.00 66.94 170 GLU A O 1
ATOM 1313 N N . SER A 1 171 ? 12.517 18.544 -10.979 1.00 75.38 171 SER A N 1
ATOM 1314 C CA . SER A 1 171 ? 12.329 17.781 -12.219 1.00 75.38 171 SER A CA 1
ATOM 1315 C C . SER A 1 171 ? 11.963 16.304 -12.016 1.00 75.38 171 SER A C 1
ATOM 1317 O O . SER A 1 171 ? 12.015 15.539 -12.979 1.00 75.38 171 SER A O 1
ATOM 1319 N N . SER A 1 172 ? 11.629 15.871 -10.796 1.00 84.81 172 SER A N 1
ATOM 1320 C CA . SER A 1 172 ? 11.274 14.478 -10.491 1.00 84.81 172 SER A CA 1
ATOM 1321 C C . SER A 1 172 ? 10.076 14.000 -11.313 1.00 84.81 172 SER A C 1
ATOM 1323 O O . SER A 1 172 ? 9.090 14.713 -11.499 1.00 84.81 172 SER A O 1
ATOM 1325 N N . ALA A 1 173 ? 10.137 12.747 -11.775 1.00 87.06 173 ALA A N 1
ATOM 1326 C CA . ALA A 1 173 ? 8.992 12.114 -12.431 1.00 87.06 173 ALA A CA 1
ATOM 1327 C C . ALA A 1 173 ? 7.801 11.916 -11.469 1.00 87.06 173 ALA A C 1
ATOM 1329 O O . ALA A 1 173 ? 6.667 11.751 -11.918 1.00 87.06 173 ALA A O 1
ATOM 1330 N N . TRP A 1 174 ? 8.054 11.939 -10.156 1.00 86.88 174 TRP A N 1
ATOM 1331 C CA . TRP A 1 174 ? 7.059 11.721 -9.108 1.00 86.88 174 TRP A CA 1
ATOM 1332 C C . TRP A 1 174 ? 6.311 12.978 -8.680 1.00 86.88 174 TRP A C 1
ATOM 1334 O O . TRP A 1 174 ? 5.269 12.838 -8.045 1.00 86.88 174 TRP A O 1
ATOM 1344 N N . THR A 1 175 ? 6.778 14.177 -9.039 1.00 86.75 175 THR A N 1
ATOM 1345 C CA . THR A 1 175 ? 6.150 15.444 -8.627 1.00 86.75 175 THR A CA 1
ATOM 1346 C C . THR A 1 175 ? 4.633 15.464 -8.876 1.00 86.75 175 THR A C 1
ATOM 1348 O O . THR A 1 175 ? 3.897 15.652 -7.912 1.00 86.75 175 THR A O 1
ATOM 1351 N N . PRO A 1 176 ? 4.105 15.096 -10.066 1.00 86.31 176 PRO A N 1
ATOM 1352 C CA . PRO A 1 176 ? 2.654 15.096 -10.300 1.00 86.31 176 PRO A CA 1
ATOM 1353 C C . PRO A 1 176 ? 1.869 14.078 -9.458 1.00 86.31 176 PRO A C 1
ATOM 1355 O O . PRO A 1 176 ? 0.655 14.200 -9.294 1.00 86.31 176 PRO A O 1
ATOM 1358 N N . VAL A 1 177 ? 2.531 13.021 -8.976 1.00 86.12 177 VAL A N 1
ATOM 1359 C CA . VAL A 1 177 ? 1.927 12.031 -8.075 1.00 86.12 177 VAL A CA 1
ATOM 1360 C C . VAL A 1 177 ? 1.898 12.584 -6.654 1.00 86.12 177 VAL A C 1
ATOM 1362 O O . VAL A 1 177 ? 0.876 12.473 -5.986 1.00 86.12 177 VAL A O 1
ATOM 1365 N N . LEU A 1 178 ? 2.990 13.200 -6.204 1.00 82.44 178 LEU A N 1
ATOM 1366 C CA . LEU A 1 178 ? 3.098 13.775 -4.864 1.00 82.44 178 LEU A CA 1
ATOM 1367 C C . LEU A 1 178 ? 2.182 14.992 -4.697 1.00 82.44 178 LEU A C 1
ATOM 1369 O O . LEU A 1 178 ? 1.465 15.071 -3.702 1.00 82.44 178 LEU A O 1
ATOM 1373 N N . ASP A 1 179 ? 2.102 15.865 -5.699 1.00 81.94 179 ASP A N 1
ATOM 1374 C CA . ASP A 1 179 ? 1.216 17.035 -5.682 1.00 81.94 179 ASP A CA 1
ATOM 1375 C C . ASP A 1 179 ? -0.263 16.631 -5.612 1.00 81.94 179 ASP A C 1
ATOM 1377 O O . ASP A 1 179 ? -1.061 17.300 -4.965 1.00 81.94 179 ASP A O 1
ATOM 1381 N N . SER A 1 180 ? -0.629 15.480 -6.196 1.00 77.56 180 SER A N 1
ATOM 1382 C CA . SER A 1 180 ? -1.997 14.942 -6.103 1.00 77.56 180 SER A CA 1
ATOM 1383 C C . SER A 1 180 ? -2.393 14.471 -4.696 1.00 77.56 180 SER A C 1
ATOM 1385 O O . SER A 1 180 ? -3.548 14.120 -4.470 1.00 77.56 180 SER A O 1
ATOM 1387 N N . THR A 1 181 ? -1.442 14.440 -3.757 1.00 75.88 181 THR A N 1
ATOM 1388 C CA . THR A 1 181 ? -1.680 14.112 -2.342 1.00 75.88 181 THR A CA 1
ATOM 1389 C C . THR A 1 181 ? -1.756 15.342 -1.437 1.00 75.88 181 THR A C 1
ATOM 1391 O O . THR A 1 181 ? -2.026 15.190 -0.240 1.00 75.88 181 THR A O 1
ATOM 1394 N N . ASP A 1 182 ? -1.489 16.538 -1.983 1.00 67.12 182 ASP A N 1
ATOM 1395 C CA . ASP A 1 182 ? -1.595 17.800 -1.256 1.00 67.12 182 ASP A CA 1
ATOM 1396 C C . ASP A 1 182 ? -3.051 18.284 -1.294 1.00 67.12 182 ASP A C 1
ATOM 1398 O O . ASP A 1 182 ? -3.581 18.699 -2.327 1.00 67.12 182 ASP A O 1
ATOM 1402 N N . ASP A 1 183 ? -3.702 18.245 -0.133 1.00 54.78 183 ASP A N 1
ATOM 1403 C CA . ASP A 1 183 ? -5.120 18.576 0.046 1.00 54.78 183 ASP A CA 1
ATOM 1404 C C . ASP A 1 183 ? -5.413 20.084 -0.176 1.00 54.7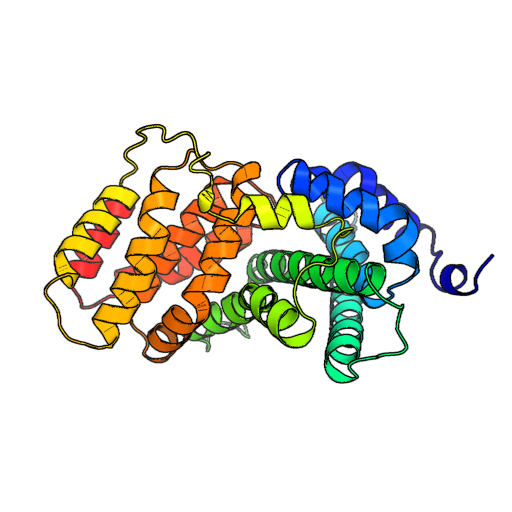8 183 ASP A C 1
ATOM 1406 O O . ASP A 1 183 ? -6.561 20.524 -0.100 1.00 54.78 183 ASP A O 1
ATOM 1410 N N . LYS A 1 184 ? -4.395 20.904 -0.492 1.00 42.06 184 LYS A N 1
ATOM 1411 C CA . LYS A 1 184 ? -4.506 22.364 -0.689 1.00 42.06 184 LYS A CA 1
ATOM 1412 C C . LYS A 1 184 ? -5.412 22.804 -1.837 1.00 42.06 184 LYS A C 1
ATOM 1414 O O . LYS A 1 184 ? -5.820 23.963 -1.852 1.00 42.06 184 LYS A O 1
ATOM 1419 N N . THR A 1 185 ? -5.703 21.941 -2.808 1.00 37.12 185 THR A N 1
ATOM 1420 C CA . THR A 1 185 ? -6.453 22.345 -4.011 1.00 37.12 185 THR A CA 1
ATOM 1421 C C . THR A 1 185 ? -7.939 22.005 -3.971 1.00 37.12 185 THR A C 1
ATOM 1423 O O . THR A 1 185 ? -8.653 22.407 -4.884 1.00 37.12 185 THR A O 1
ATOM 1426 N N . GLY A 1 186 ? -8.436 21.308 -2.937 1.00 41.03 186 GLY A N 1
ATOM 1427 C CA . GLY A 1 186 ? -9.866 20.983 -2.814 1.00 41.03 186 GLY A CA 1
ATOM 1428 C C . GLY A 1 186 ? -10.450 20.224 -4.016 1.00 41.03 186 GLY A C 1
ATOM 1429 O O . GLY A 1 186 ? -11.663 20.182 -4.181 1.00 41.03 186 GLY A O 1
ATOM 1430 N N . GLY A 1 187 ? -9.598 19.650 -4.871 1.00 38.78 187 GLY A N 1
ATOM 1431 C CA . GLY A 1 187 ? -9.962 19.102 -6.178 1.00 38.78 187 GLY A CA 1
ATOM 1432 C C . GLY A 1 187 ? -10.516 17.685 -6.130 1.00 38.78 187 GLY A C 1
ATOM 1433 O O . GLY A 1 187 ? -10.362 16.948 -7.101 1.00 38.78 187 GLY A O 1
ATOM 1434 N N . VAL A 1 188 ? -11.099 17.277 -5.003 1.00 46.25 188 VAL A N 1
ATOM 1435 C CA . VAL A 1 188 ? -11.769 15.987 -4.925 1.00 46.25 188 VAL A CA 1
ATOM 1436 C C . VAL A 1 188 ? -13.258 16.233 -5.062 1.00 46.25 188 VAL A C 1
ATOM 1438 O O . VAL A 1 188 ? -13.877 16.795 -4.162 1.00 46.25 188 VAL A O 1
ATOM 1441 N N . ASP A 1 189 ? -13.807 15.852 -6.215 1.00 40.91 189 ASP A N 1
ATOM 1442 C CA . ASP A 1 189 ? -15.244 15.878 -6.471 1.00 40.91 189 ASP A CA 1
ATOM 1443 C C . ASP A 1 189 ? -15.939 15.019 -5.408 1.00 40.91 189 ASP A C 1
ATOM 1445 O O . ASP A 1 189 ? -15.924 13.786 -5.451 1.00 40.91 189 ASP A O 1
ATOM 1449 N N . VAL A 1 190 ? -16.500 15.692 -4.403 1.00 42.59 190 VAL A N 1
ATOM 1450 C CA . VAL A 1 190 ? -17.299 15.072 -3.351 1.00 42.59 190 VAL A CA 1
ATOM 1451 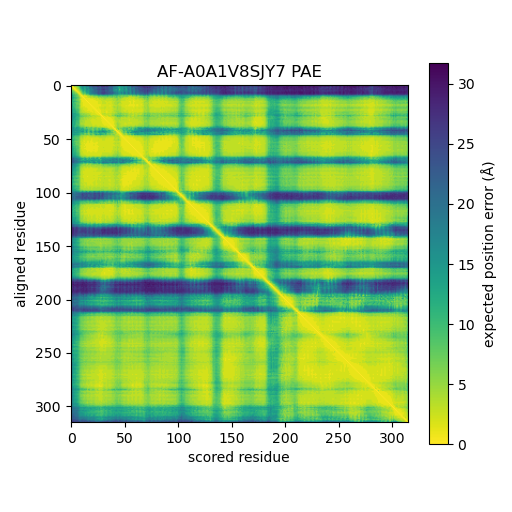C C . VAL A 1 190 ? -18.599 14.622 -4.000 1.00 42.59 190 VAL A C 1
ATOM 1453 O O . VAL A 1 190 ? -19.494 15.425 -4.255 1.00 42.59 190 VAL A O 1
ATOM 1456 N N . VAL A 1 191 ? -18.706 13.331 -4.285 1.00 45.34 191 VAL A N 1
ATOM 1457 C CA . VAL A 1 191 ? -19.992 12.708 -4.588 1.00 45.34 191 VAL A CA 1
ATOM 1458 C C . VAL A 1 191 ? -20.537 12.193 -3.262 1.00 45.34 191 VAL A C 1
ATOM 1460 O O . VAL A 1 191 ? -19.856 11.445 -2.567 1.00 45.34 191 VAL A O 1
ATOM 1463 N N . GLU A 1 192 ? -21.743 12.622 -2.884 1.00 40.19 192 GLU A N 1
ATOM 1464 C CA . GLU A 1 192 ? -22.465 12.127 -1.704 1.00 40.19 192 GLU A CA 1
ATOM 1465 C C . GLU A 1 192 ? -22.809 10.634 -1.891 1.00 40.19 192 GLU A C 1
ATOM 1467 O O . GLU A 1 192 ? -23.936 10.266 -2.210 1.00 40.19 192 GLU A O 1
ATOM 1472 N N . ASP A 1 193 ? -21.828 9.751 -1.713 1.00 42.31 193 ASP A N 1
ATOM 1473 C CA . ASP A 1 193 ? -22.046 8.316 -1.558 1.00 42.31 193 ASP A CA 1
ATOM 1474 C C . ASP A 1 193 ? -21.891 7.978 -0.072 1.00 42.31 193 ASP A C 1
ATOM 1476 O O . ASP A 1 193 ? -20.787 7.813 0.459 1.00 42.31 193 ASP A O 1
ATOM 1480 N N . ARG A 1 194 ? -23.022 7.967 0.642 1.00 50.91 194 ARG A N 1
ATOM 1481 C CA . ARG A 1 194 ? -23.075 7.629 2.069 1.00 50.91 194 ARG A CA 1
ATOM 1482 C C . ARG A 1 194 ? -22.894 6.124 2.241 1.00 50.91 194 ARG A C 1
ATOM 1484 O O . ARG A 1 194 ? -23.858 5.387 2.408 1.00 50.91 194 ARG A O 1
ATOM 1491 N N . THR A 1 195 ? -21.647 5.668 2.204 1.00 59.31 195 THR A N 1
ATOM 1492 C CA . THR A 1 195 ? -21.312 4.282 2.559 1.00 59.31 195 THR A CA 1
ATOM 1493 C C . THR A 1 195 ? -21.511 4.043 4.063 1.00 59.31 195 THR A C 1
ATOM 1495 O O . THR A 1 195 ? -21.258 4.936 4.868 1.00 59.31 195 THR A O 1
ATOM 1498 N N . GLU A 1 196 ? -21.906 2.838 4.488 1.00 61.75 196 GLU A N 1
ATOM 1499 C CA . GLU A 1 196 ? -22.090 2.498 5.920 1.00 61.75 196 GLU A CA 1
ATOM 1500 C C . GLU A 1 196 ? -20.823 2.736 6.758 1.00 61.75 196 GLU A C 1
ATOM 1502 O O . GLU A 1 196 ? -20.887 3.107 7.930 1.00 61.75 196 GLU A O 1
ATOM 1507 N N . ARG A 1 197 ? -19.645 2.617 6.131 1.00 64.94 197 ARG A N 1
ATOM 1508 C CA . ARG A 1 197 ? -18.347 2.941 6.744 1.00 64.94 197 ARG A CA 1
ATOM 1509 C C . ARG A 1 197 ? -18.243 4.410 7.158 1.00 64.94 197 ARG A C 1
ATOM 1511 O O . ARG A 1 197 ? -17.577 4.704 8.145 1.00 64.94 197 ARG A O 1
ATOM 1518 N N . LEU A 1 198 ? -18.894 5.322 6.434 1.00 66.44 198 LEU A N 1
ATOM 1519 C CA . LEU A 1 198 ? -18.930 6.744 6.778 1.00 66.44 198 LEU A CA 1
ATOM 1520 C C . LEU A 1 198 ? -19.737 6.975 8.050 1.00 66.44 198 LEU A C 1
ATOM 1522 O O . LEU A 1 198 ? -19.233 7.617 8.965 1.00 66.44 198 LEU A O 1
ATOM 1526 N N . ALA A 1 199 ? -20.927 6.380 8.151 1.00 68.38 199 ALA A N 1
ATOM 1527 C CA . ALA A 1 199 ? -21.746 6.463 9.360 1.00 68.38 199 ALA A CA 1
ATOM 1528 C C . ALA A 1 199 ? -21.003 5.902 10.585 1.00 68.38 199 ALA A C 1
ATOM 1530 O O . ALA A 1 199 ? -21.082 6.463 11.681 1.00 68.38 199 ALA A O 1
ATOM 1531 N N . VAL A 1 200 ? -20.222 4.833 10.392 1.00 67.75 200 VAL A N 1
ATOM 1532 C CA . VAL A 1 200 ? -19.351 4.264 11.427 1.00 67.75 200 VAL A CA 1
ATOM 1533 C C . VAL A 1 200 ? -18.268 5.251 11.850 1.00 67.75 200 VAL A C 1
ATOM 1535 O O . VAL A 1 200 ? -18.116 5.469 13.048 1.00 67.75 200 VAL A O 1
ATOM 1538 N N . ILE A 1 201 ? -17.559 5.897 10.917 1.00 72.94 201 ILE A N 1
ATOM 1539 C CA . ILE A 1 201 ? -16.529 6.891 11.263 1.00 72.94 201 ILE A CA 1
ATOM 1540 C C . ILE A 1 201 ? -17.128 8.156 11.882 1.00 72.94 201 ILE A C 1
ATOM 1542 O O . ILE A 1 201 ? -16.554 8.679 12.830 1.00 72.94 201 ILE A O 1
ATOM 1546 N N . GLU A 1 202 ? -18.274 8.643 11.418 1.00 76.56 202 GLU A N 1
ATOM 1547 C CA . GLU A 1 202 ? -18.942 9.805 12.015 1.00 76.56 202 GLU A CA 1
ATOM 1548 C C . GLU A 1 202 ? -19.385 9.511 13.453 1.00 76.56 202 GLU A C 1
ATOM 1550 O O . GLU A 1 202 ? -19.096 10.292 14.362 1.00 76.56 202 GLU A O 1
ATOM 1555 N N . THR A 1 203 ? -20.001 8.347 13.683 1.00 73.69 203 THR A N 1
ATOM 1556 C CA . THR A 1 203 ? -20.383 7.880 15.027 1.00 73.69 203 THR A CA 1
ATOM 1557 C C . THR A 1 203 ? -19.152 7.693 15.913 1.00 73.69 203 THR A C 1
ATOM 1559 O O . THR A 1 203 ? -19.152 8.066 17.088 1.00 73.69 203 THR A O 1
ATOM 1562 N N . TYR A 1 204 ? -18.078 7.147 15.343 1.00 73.25 204 TYR A N 1
ATOM 1563 C CA . TYR A 1 204 ? -16.794 6.979 16.009 1.00 73.25 204 TYR A CA 1
ATOM 1564 C C . TYR A 1 204 ? -16.205 8.336 16.424 1.00 73.25 204 TYR A C 1
ATOM 1566 O O . TYR A 1 204 ? -15.880 8.537 17.591 1.00 73.25 204 TYR A O 1
ATOM 1574 N N . LEU A 1 205 ? -16.130 9.303 15.507 1.00 75.25 205 LEU A N 1
ATOM 1575 C CA . LEU A 1 205 ? -15.595 10.641 15.763 1.00 75.25 205 LEU A CA 1
ATOM 1576 C C . LEU A 1 205 ? -16.400 11.390 16.827 1.00 75.25 205 LEU A C 1
ATOM 1578 O O . LEU A 1 205 ? -15.805 11.914 17.764 1.00 75.25 205 LEU A O 1
ATOM 1582 N N . GLN A 1 206 ? -17.732 11.386 16.736 1.00 76.19 206 GLN A N 1
ATOM 1583 C CA . GLN A 1 206 ? -18.604 12.037 17.723 1.00 76.19 206 GLN A CA 1
ATOM 1584 C C . GLN A 1 206 ? -18.416 11.474 19.137 1.00 76.19 206 GLN A C 1
ATOM 1586 O O . GLN A 1 206 ? -18.504 12.208 20.119 1.00 76.19 206 GLN A O 1
ATOM 1591 N N . ARG A 1 207 ? -18.144 10.170 19.254 1.00 69.00 207 ARG A N 1
ATOM 1592 C CA . ARG A 1 207 ? -17.974 9.497 20.546 1.00 69.00 207 ARG A CA 1
ATOM 1593 C C . ARG A 1 207 ? -16.673 9.877 21.249 1.00 69.00 207 ARG A C 1
ATOM 1595 O O . ARG A 1 207 ? -16.666 9.983 22.474 1.00 69.00 207 ARG A O 1
ATOM 1602 N N . PHE A 1 208 ? -15.587 10.058 20.500 1.00 64.44 208 PHE A N 1
ATOM 1603 C CA . PHE A 1 208 ? -14.263 10.313 21.077 1.00 64.44 208 PHE A CA 1
ATOM 1604 C C . PHE A 1 208 ? -13.899 11.799 21.156 1.00 64.44 208 PHE A C 1
ATOM 1606 O O . PHE A 1 208 ? -12.972 12.136 21.886 1.00 64.44 208 PHE A O 1
ATOM 1613 N N . ASP A 1 209 ? -14.656 12.691 20.507 1.00 62.78 209 ASP A N 1
ATOM 1614 C CA . ASP A 1 209 ? -14.426 14.149 20.541 1.00 62.78 209 ASP A CA 1
ATOM 1615 C C . ASP A 1 209 ? -14.501 14.744 21.964 1.00 62.78 209 ASP A C 1
ATOM 1617 O O . ASP A 1 209 ? -13.930 15.796 22.238 1.00 62.78 209 ASP A O 1
ATOM 1621 N N . ALA A 1 210 ? -15.166 14.050 22.896 1.00 57.56 210 ALA A N 1
ATOM 1622 C CA . ALA A 1 210 ? -15.319 14.469 24.290 1.00 57.56 210 ALA A CA 1
ATOM 1623 C C . ALA A 1 210 ? -14.218 13.956 25.245 1.00 57.56 210 ALA A C 1
ATOM 1625 O O . ALA A 1 210 ? -14.223 14.323 26.423 1.00 57.56 210 ALA A O 1
ATOM 1626 N N . SER A 1 211 ? -13.300 13.096 24.789 1.00 63.50 211 SER A N 1
ATOM 1627 C CA . SER A 1 211 ? -12.279 12.498 25.659 1.00 63.50 211 SER A CA 1
ATOM 1628 C C . SER A 1 211 ? -10.977 13.301 25.689 1.00 63.50 211 SER A C 1
ATOM 1630 O O . SER A 1 211 ? -10.547 13.857 24.684 1.00 63.50 211 SER A O 1
ATOM 1632 N N . GLN A 1 212 ? -10.320 13.335 26.853 1.00 65.94 212 GLN A N 1
ATOM 1633 C CA . GLN A 1 212 ? -9.037 14.022 27.065 1.00 65.94 212 GLN A CA 1
ATOM 1634 C C . GLN A 1 212 ? -7.831 13.067 27.123 1.00 65.94 212 GLN A C 1
ATOM 1636 O O . GLN A 1 212 ? -6.732 13.497 27.469 1.00 65.94 212 GLN A O 1
ATOM 1641 N N . SER A 1 213 ? -8.010 11.774 26.827 1.00 85.12 213 SER A N 1
ATOM 1642 C CA . SER A 1 213 ? -6.893 10.821 26.847 1.00 85.12 213 SER A CA 1
ATOM 1643 C C . SER A 1 213 ? -6.001 10.960 25.605 1.00 85.12 213 SER A C 1
ATOM 1645 O O . SER A 1 213 ? -6.477 11.254 24.508 1.00 85.12 213 SER A O 1
ATOM 1647 N N . GLU A 1 214 ? -4.696 10.717 25.761 1.00 86.00 214 GLU A N 1
ATOM 1648 C CA . GLU A 1 214 ? -3.736 10.725 24.646 1.00 86.00 214 GLU A CA 1
ATOM 1649 C C . GLU A 1 214 ? -4.111 9.697 23.564 1.00 86.00 214 GLU A C 1
ATOM 1651 O O . GLU A 1 214 ? -4.074 10.000 22.371 1.00 86.00 214 GLU A O 1
ATOM 1656 N N . THR A 1 215 ? -4.552 8.506 23.981 1.00 86.56 215 THR A N 1
ATOM 1657 C CA . THR A 1 215 ? -5.036 7.434 23.102 1.00 86.56 215 THR A CA 1
ATOM 1658 C C . THR A 1 215 ? -6.215 7.894 22.244 1.00 86.56 215 THR A C 1
ATOM 1660 O O . THR A 1 215 ? -6.218 7.675 21.032 1.00 86.56 215 THR A O 1
ATOM 1663 N N . ASP A 1 216 ? -7.191 8.586 22.834 1.00 84.81 216 ASP A N 1
ATOM 1664 C CA . ASP A 1 216 ? -8.344 9.097 22.087 1.00 84.81 216 ASP A CA 1
ATOM 1665 C C . ASP A 1 216 ? -7.940 10.236 21.143 1.00 84.81 216 ASP A C 1
ATOM 1667 O O . ASP A 1 216 ? -8.444 10.308 20.023 1.00 84.81 216 ASP A O 1
ATOM 1671 N N . GLY A 1 217 ? -6.956 11.053 21.530 1.00 86.00 217 GLY A N 1
ATOM 1672 C CA . GLY A 1 217 ? -6.328 12.033 20.644 1.00 86.00 217 GLY A CA 1
ATOM 1673 C C . GLY A 1 217 ? -5.743 11.398 19.376 1.00 86.00 217 GLY A C 1
ATOM 1674 O O . GLY A 1 217 ? -6.029 11.863 18.271 1.00 86.00 217 GLY A O 1
ATOM 1675 N N . LEU A 1 218 ? -4.991 10.298 19.510 1.00 90.06 218 LEU A N 1
ATOM 1676 C CA . LEU A 1 218 ? -4.435 9.558 18.366 1.00 90.06 218 LEU A CA 1
ATOM 1677 C C . LEU A 1 218 ? -5.535 8.968 17.470 1.00 90.06 218 LEU A C 1
ATOM 1679 O O . LEU A 1 218 ? -5.458 9.068 16.242 1.00 90.06 218 LEU A O 1
ATOM 1683 N N . LEU A 1 219 ? -6.577 8.388 18.068 1.00 88.31 219 LEU A N 1
ATOM 1684 C CA . LEU A 1 219 ? -7.716 7.829 17.334 1.00 88.31 219 LEU A CA 1
ATOM 1685 C C . LEU A 1 219 ? -8.494 8.915 16.579 1.00 88.31 219 LEU A C 1
ATOM 1687 O O . LEU A 1 219 ? -8.882 8.700 15.429 1.00 88.31 219 LEU A O 1
ATOM 1691 N N . LEU A 1 220 ? -8.670 10.097 17.178 1.00 85.00 220 LEU A N 1
ATOM 1692 C CA . LEU A 1 220 ? -9.272 11.259 16.522 1.00 85.00 220 LEU A CA 1
ATOM 1693 C C . LEU A 1 220 ? -8.423 11.754 15.349 1.00 85.00 220 LEU A C 1
ATOM 1695 O O . LEU A 1 220 ? -8.979 12.069 14.298 1.00 85.00 220 LEU A O 1
ATOM 1699 N N . THR A 1 221 ? -7.093 11.802 15.486 1.00 87.31 221 THR A N 1
ATOM 1700 C CA . THR A 1 221 ? -6.195 12.161 14.375 1.00 87.31 221 THR A CA 1
ATOM 1701 C C . THR A 1 221 ? -6.388 11.228 13.183 1.00 87.31 221 THR A C 1
ATOM 1703 O O . THR A 1 221 ? -6.546 11.698 12.055 1.00 87.31 221 THR A O 1
ATOM 1706 N N . ILE A 1 222 ? -6.431 9.916 13.426 1.00 90.00 222 ILE A N 1
ATOM 1707 C CA . ILE A 1 222 ? -6.649 8.915 12.376 1.00 90.00 222 ILE A CA 1
ATOM 1708 C C . ILE A 1 222 ? -8.046 9.070 11.767 1.00 90.00 222 ILE A C 1
ATOM 1710 O O . ILE A 1 222 ? -8.177 9.167 10.548 1.00 90.00 222 ILE A O 1
ATOM 1714 N N . GLY A 1 223 ? -9.087 9.125 12.601 1.00 86.88 223 GLY A N 1
ATOM 1715 C CA . GLY A 1 223 ? -10.472 9.219 12.147 1.00 86.88 223 GLY A CA 1
ATOM 1716 C C . GLY A 1 223 ? -10.732 10.472 11.309 1.00 86.88 223 GLY A C 1
ATOM 1717 O O . GLY A 1 223 ? -11.342 10.377 10.247 1.00 86.88 223 GLY A O 1
ATOM 1718 N N . ARG A 1 224 ? -10.211 11.635 11.727 1.00 84.31 224 ARG A N 1
ATOM 1719 C CA . ARG A 1 224 ? -10.359 12.906 10.993 1.00 84.31 224 ARG A CA 1
ATOM 1720 C C . ARG A 1 224 ? -9.641 12.880 9.646 1.00 84.31 224 ARG A C 1
ATOM 1722 O O . ARG A 1 224 ? -10.152 13.441 8.685 1.00 84.31 224 ARG A O 1
ATOM 1729 N N . ALA A 1 225 ? -8.489 12.216 9.563 1.00 85.50 225 ALA A N 1
ATOM 1730 C CA . ALA A 1 225 ? -7.780 12.034 8.299 1.00 85.50 225 ALA A CA 1
ATOM 1731 C C . ALA A 1 225 ? -8.478 11.021 7.368 1.00 85.50 225 ALA A C 1
ATOM 1733 O O . ALA A 1 225 ? -8.362 11.135 6.149 1.00 85.50 225 ALA A O 1
ATOM 1734 N N . LEU A 1 226 ? -9.198 10.041 7.925 1.00 87.56 226 LEU A N 1
ATOM 1735 C CA . LEU A 1 226 ? -9.875 8.987 7.165 1.00 87.56 226 LEU A CA 1
ATOM 1736 C C . LEU A 1 226 ? -11.266 9.398 6.665 1.00 87.56 226 LEU A C 1
ATOM 1738 O O . LEU A 1 226 ? -11.642 9.026 5.555 1.00 87.56 226 LEU A O 1
ATOM 1742 N N . ALA A 1 227 ? -12.012 10.176 7.452 1.00 84.56 227 ALA A N 1
ATOM 1743 C CA . ALA A 1 227 ? -13.361 10.642 7.131 1.00 84.56 227 ALA A CA 1
ATOM 1744 C C . ALA A 1 227 ? -13.513 11.226 5.709 1.00 84.56 227 ALA A C 1
ATOM 1746 O O . ALA A 1 227 ? -14.349 10.712 4.966 1.00 84.56 227 ALA A O 1
ATOM 1747 N N . PRO A 1 228 ? -12.696 12.205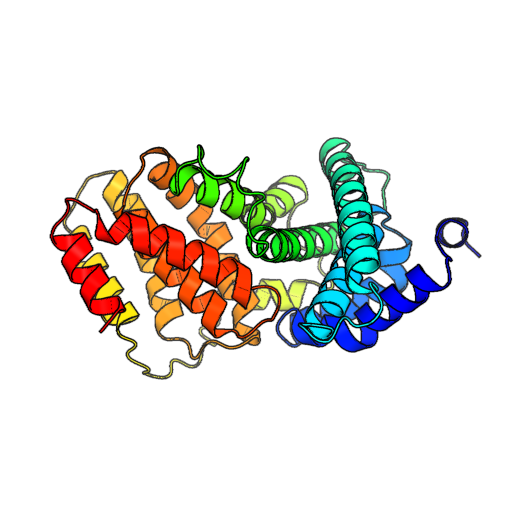 5.255 1.00 82.56 228 PRO A N 1
ATOM 1748 C CA . PRO A 1 228 ? -12.838 12.762 3.906 1.00 82.56 228 PRO A CA 1
ATOM 1749 C C . PRO A 1 228 ? -12.645 11.713 2.802 1.00 82.56 228 PRO A C 1
ATOM 1751 O O . PRO A 1 228 ? -13.275 11.800 1.752 1.00 82.56 228 PRO A O 1
ATOM 1754 N N . LEU A 1 229 ? -11.824 10.685 3.042 1.00 85.44 229 LEU A N 1
ATOM 1755 C CA . LEU A 1 229 ? -11.540 9.634 2.060 1.00 85.44 229 LEU A CA 1
ATOM 1756 C C . LEU A 1 229 ? -12.723 8.684 1.852 1.00 85.44 229 LEU A C 1
ATOM 1758 O O . LEU A 1 229 ? -12.833 8.065 0.794 1.00 85.44 229 LEU A O 1
ATOM 1762 N N . LEU A 1 230 ? -13.609 8.560 2.842 1.00 83.12 230 LEU A N 1
ATOM 1763 C CA . LEU A 1 230 ? -14.805 7.726 2.736 1.00 83.12 230 LEU A CA 1
ATOM 1764 C C . LEU A 1 230 ? -15.873 8.317 1.811 1.00 83.12 230 LEU A C 1
ATOM 1766 O O . LEU A 1 230 ? -16.658 7.552 1.255 1.00 83.12 230 LEU A O 1
ATOM 1770 N N . HIS A 1 231 ? -15.868 9.638 1.611 1.00 79.50 231 HIS A N 1
ATOM 1771 C CA . HIS A 1 231 ? -16.761 10.325 0.672 1.00 79.50 231 HIS A CA 1
ATOM 1772 C C . HIS A 1 231 ? -16.320 10.189 -0.788 1.00 79.50 231 HIS A C 1
ATOM 1774 O O . HIS A 1 231 ? -17.010 10.646 -1.694 1.00 79.50 231 HIS A O 1
ATOM 1780 N N . LEU A 1 232 ? -15.150 9.601 -1.041 1.00 78.88 232 LEU A N 1
ATOM 1781 C CA . LEU A 1 232 ? -14.612 9.529 -2.388 1.00 78.88 232 LEU A CA 1
ATOM 1782 C C . LEU A 1 232 ? -15.194 8.340 -3.138 1.00 78.88 232 LEU A C 1
ATOM 1784 O O . LEU A 1 232 ? -15.229 7.208 -2.639 1.00 78.88 232 LEU A O 1
ATOM 1788 N N . GLN A 1 233 ? -15.536 8.568 -4.404 1.00 82.00 233 GLN A N 1
ATOM 1789 C CA . GLN A 1 233 ? -15.747 7.479 -5.343 1.00 82.00 233 GLN A CA 1
ATOM 1790 C C . GLN A 1 233 ? -14.386 6.876 -5.713 1.00 82.00 233 GLN A C 1
ATOM 1792 O O . GLN A 1 233 ? -13.726 7.269 -6.680 1.00 82.00 233 GLN A O 1
ATOM 1797 N N . ILE A 1 234 ? -13.939 5.927 -4.889 1.00 85.31 234 ILE A N 1
ATOM 1798 C CA . ILE A 1 234 ? -12.606 5.345 -5.005 1.00 85.31 234 ILE A CA 1
ATOM 1799 C C . ILE A 1 234 ? -12.391 4.718 -6.382 1.00 85.31 234 ILE A C 1
ATOM 1801 O O . ILE A 1 234 ? -13.196 3.948 -6.899 1.00 85.31 234 ILE A O 1
ATOM 1805 N N . SER A 1 235 ? -11.233 5.037 -6.945 1.00 84.50 235 SER A N 1
ATOM 1806 C CA . SER A 1 235 ? -10.712 4.466 -8.175 1.00 84.50 235 SER A CA 1
ATOM 1807 C C . SER A 1 235 ? -9.188 4.534 -8.120 1.00 84.50 235 SER A C 1
ATOM 1809 O O . SER A 1 235 ? -8.598 5.016 -7.151 1.00 84.50 235 SER A O 1
ATOM 1811 N N . ALA A 1 236 ? -8.526 4.078 -9.175 1.00 81.81 236 ALA A N 1
ATOM 1812 C CA . ALA A 1 236 ? -7.074 4.070 -9.246 1.00 81.81 236 ALA A CA 1
ATOM 1813 C C . ALA A 1 236 ? -6.400 5.441 -9.096 1.00 81.81 236 ALA A C 1
ATOM 1815 O O . ALA A 1 236 ? -5.246 5.499 -8.670 1.00 81.81 236 ALA A O 1
ATOM 1816 N N . ILE A 1 237 ? -7.088 6.528 -9.464 1.00 84.69 237 ILE A N 1
ATOM 1817 C CA . ILE A 1 237 ? -6.538 7.889 -9.370 1.00 84.69 237 ILE A CA 1
ATOM 1818 C C . ILE A 1 237 ? -6.337 8.314 -7.914 1.00 84.69 237 ILE A C 1
ATOM 1820 O O . ILE A 1 237 ? -5.453 9.111 -7.637 1.00 84.69 237 ILE A O 1
ATOM 1824 N N . HIS A 1 238 ? -7.106 7.725 -6.994 1.00 86.88 238 HIS A N 1
ATOM 1825 C CA . HIS A 1 238 ? -7.076 8.025 -5.565 1.00 86.88 238 HIS A CA 1
ATOM 1826 C C . HIS A 1 238 ? -6.012 7.215 -4.806 1.00 86.88 238 HIS A C 1
ATOM 1828 O O . HIS A 1 238 ? -5.824 7.404 -3.610 1.00 86.88 238 HIS A O 1
ATOM 1834 N N . MET A 1 239 ? -5.280 6.316 -5.472 1.00 86.44 239 MET A N 1
ATOM 1835 C CA . MET A 1 239 ? -4.225 5.535 -4.816 1.00 86.44 239 MET A CA 1
ATOM 1836 C C . MET A 1 239 ? -3.187 6.409 -4.091 1.00 86.44 239 MET A C 1
ATOM 1838 O O . MET A 1 239 ? -2.911 6.122 -2.927 1.00 86.44 239 MET A O 1
ATOM 1842 N N . PRO A 1 240 ? -2.648 7.492 -4.688 1.00 85.88 240 PRO A N 1
ATOM 1843 C CA . PRO A 1 240 ? -1.678 8.343 -4.004 1.00 85.88 240 PRO A CA 1
ATOM 1844 C C . PRO A 1 240 ? -2.205 8.912 -2.681 1.00 85.88 240 PRO A C 1
ATOM 1846 O O . PRO A 1 240 ? -1.516 8.807 -1.671 1.00 85.88 240 PRO A O 1
ATOM 1849 N N . ILE A 1 241 ? -3.436 9.439 -2.650 1.00 86.50 241 ILE A N 1
ATOM 1850 C CA . ILE A 1 241 ? -4.013 10.017 -1.425 1.00 86.50 241 ILE A CA 1
ATOM 1851 C C . ILE A 1 241 ? -4.299 8.944 -0.357 1.00 86.50 241 ILE A C 1
ATOM 1853 O O . ILE A 1 241 ? -4.060 9.178 0.829 1.00 86.50 241 ILE A O 1
ATOM 1857 N N . LEU A 1 242 ? -4.698 7.728 -0.756 1.00 88.69 242 LEU A N 1
ATOM 1858 C CA . LEU A 1 242 ? -4.874 6.601 0.172 1.00 88.69 242 LEU A CA 1
ATOM 1859 C C . LEU A 1 242 ? -3.550 6.164 0.822 1.00 88.69 242 LEU A C 1
ATOM 1861 O O . LEU A 1 242 ? -3.531 5.832 2.008 1.00 88.69 242 LEU A O 1
ATOM 1865 N N . PHE A 1 243 ? -2.440 6.169 0.080 1.00 86.94 243 PHE A N 1
ATOM 1866 C CA . PHE A 1 243 ? -1.113 5.868 0.633 1.00 86.94 243 PHE A CA 1
ATOM 1867 C C . PHE A 1 243 ? -0.530 7.041 1.431 1.00 86.94 243 PHE A C 1
ATOM 1869 O O . PHE A 1 243 ? 0.150 6.820 2.435 1.00 86.94 243 PHE A O 1
ATOM 1876 N N . ALA A 1 244 ? -0.838 8.281 1.046 1.00 84.62 244 ALA A N 1
ATOM 1877 C CA . ALA A 1 244 ? -0.470 9.466 1.813 1.00 84.62 244 ALA A CA 1
ATOM 1878 C C . ALA A 1 244 ? -1.126 9.463 3.198 1.00 84.62 244 ALA A C 1
ATOM 1880 O O . ALA A 1 244 ? -0.449 9.754 4.181 1.00 84.62 244 ALA A O 1
ATOM 1881 N N . PHE A 1 245 ? -2.400 9.062 3.298 1.00 88.38 245 PHE A N 1
ATOM 1882 C CA . PHE A 1 245 ? -3.058 8.822 4.584 1.00 88.38 245 PHE A CA 1
ATOM 1883 C C . PHE A 1 245 ? -2.231 7.888 5.468 1.00 88.38 245 PHE A C 1
ATOM 1885 O O . PHE A 1 245 ? -1.827 8.297 6.553 1.00 88.38 245 PHE A O 1
ATOM 1892 N N . ALA A 1 246 ? -1.894 6.694 4.970 1.00 87.06 246 ALA A N 1
ATOM 1893 C CA . ALA A 1 246 ? -1.136 5.712 5.739 1.00 87.06 246 ALA A CA 1
ATOM 1894 C C . ALA A 1 246 ? 0.215 6.262 6.210 1.00 87.06 246 ALA A C 1
ATOM 1896 O O . ALA A 1 246 ? 0.571 6.083 7.372 1.00 87.06 246 ALA A O 1
ATOM 1897 N N . GLY A 1 247 ? 0.930 6.990 5.346 1.00 83.31 247 GLY A N 1
ATOM 1898 C CA . GLY A 1 247 ? 2.179 7.657 5.711 1.00 83.31 247 GLY A CA 1
ATOM 1899 C C . GLY A 1 247 ? 2.011 8.732 6.794 1.00 83.31 247 GLY A C 1
ATOM 1900 O O . GLY A 1 247 ? 2.829 8.797 7.709 1.00 83.31 247 GLY A O 1
ATOM 1901 N N . ARG A 1 248 ? 0.950 9.551 6.727 1.00 84.12 248 ARG A N 1
ATOM 1902 C CA . ARG A 1 248 ? 0.665 10.631 7.695 1.00 84.12 248 ARG A CA 1
ATOM 1903 C C . ARG A 1 248 ? 0.207 10.109 9.055 1.00 84.12 248 ARG A C 1
ATOM 1905 O O . ARG A 1 248 ? 0.519 10.714 10.075 1.00 84.12 248 ARG A O 1
ATOM 1912 N N . THR A 1 249 ? -0.527 9.000 9.077 1.00 87.81 249 THR A N 1
ATOM 1913 C CA . THR A 1 249 ? -1.101 8.430 10.305 1.00 87.81 249 THR A CA 1
ATOM 1914 C C . THR A 1 249 ? -0.282 7.281 10.886 1.00 87.81 249 THR A C 1
ATOM 1916 O O . THR A 1 249 ? -0.673 6.722 11.910 1.00 87.81 249 THR A O 1
ATOM 1919 N N . TRP A 1 250 ? 0.829 6.896 10.249 1.00 88.00 250 TRP A N 1
ATOM 1920 C CA . TRP A 1 250 ? 1.587 5.702 10.627 1.00 88.00 250 TRP A CA 1
ATOM 1921 C C . TRP A 1 250 ? 2.029 5.719 12.089 1.00 88.00 250 TRP A C 1
ATOM 1923 O O . TRP A 1 250 ? 1.800 4.741 12.787 1.00 88.00 250 TRP A O 1
ATOM 1933 N N . SER A 1 251 ? 2.598 6.822 12.580 1.00 87.25 251 SER A N 1
ATOM 1934 C CA . SER A 1 251 ? 3.058 6.918 13.972 1.00 87.25 251 SER A CA 1
ATOM 1935 C C . SER A 1 251 ? 1.924 6.698 14.980 1.00 87.25 251 SER A C 1
ATOM 1937 O O . SER A 1 251 ? 2.104 5.971 15.955 1.00 87.25 251 SER A O 1
ATOM 1939 N N . ALA A 1 252 ? 0.742 7.264 14.717 1.00 90.25 252 ALA A N 1
ATOM 1940 C CA . ALA A 1 252 ? -0.440 7.080 15.552 1.00 90.25 252 ALA A CA 1
ATOM 1941 C C . ALA A 1 252 ? -0.913 5.619 15.538 1.00 90.25 252 ALA A C 1
ATOM 1943 O O . ALA A 1 252 ? -1.075 5.017 16.600 1.00 90.25 252 ALA A O 1
ATOM 1944 N N . PHE A 1 253 ? -1.058 5.020 14.349 1.00 91.00 253 PHE A N 1
ATOM 1945 C CA . PHE A 1 253 ? -1.401 3.601 14.222 1.00 91.00 253 PHE A CA 1
ATOM 1946 C C . PHE A 1 253 ? -0.377 2.708 14.917 1.00 91.00 253 PHE A C 1
ATOM 1948 O O . PHE A 1 253 ? -0.754 1.803 15.647 1.00 91.00 253 PHE A O 1
ATOM 1955 N N . GLN A 1 254 ? 0.914 2.965 14.729 1.00 90.06 254 GLN A N 1
ATOM 1956 C CA . GLN A 1 254 ? 1.985 2.154 15.292 1.00 90.06 254 GLN A CA 1
ATOM 1957 C C . GLN A 1 254 ? 1.932 2.130 16.825 1.00 90.06 254 GLN A C 1
ATOM 1959 O O . GLN A 1 254 ? 2.116 1.073 17.428 1.00 90.06 254 GLN A O 1
ATOM 1964 N N . THR A 1 255 ? 1.662 3.273 17.460 1.00 92.38 255 THR A N 1
ATOM 1965 C CA . THR A 1 255 ? 1.475 3.356 18.915 1.00 92.38 255 THR A CA 1
ATOM 1966 C C . THR A 1 255 ? 0.259 2.549 19.365 1.00 92.38 255 THR A C 1
ATOM 1968 O O . THR A 1 255 ? 0.381 1.718 20.261 1.00 92.38 255 THR A O 1
ATOM 1971 N N . LEU A 1 256 ? -0.891 2.740 18.715 1.00 93.00 256 LEU A N 1
ATOM 1972 C CA . LEU A 1 256 ? -2.152 2.099 19.103 1.00 93.00 256 LEU A CA 1
ATOM 1973 C C . LEU A 1 256 ? -2.159 0.583 18.852 1.00 93.00 256 LEU A C 1
ATOM 1975 O O . LEU A 1 256 ? -2.634 -0.187 19.681 1.00 93.00 256 LEU A O 1
ATOM 1979 N N . LEU A 1 257 ? -1.582 0.131 17.739 1.00 91.38 257 LEU A N 1
ATOM 1980 C CA . LEU A 1 257 ? -1.495 -1.290 17.402 1.00 91.38 257 LEU A CA 1
ATOM 1981 C C . LEU A 1 257 ? -0.551 -2.042 18.346 1.00 91.38 257 LEU A C 1
ATOM 1983 O O . LEU A 1 257 ? -0.837 -3.177 18.710 1.00 91.38 257 LEU A O 1
ATOM 1987 N N . ARG A 1 258 ? 0.538 -1.412 18.814 1.00 91.44 258 ARG A N 1
ATOM 1988 C CA . ARG A 1 258 ? 1.392 -1.990 19.872 1.00 91.44 258 ARG A CA 1
ATOM 1989 C C . ARG A 1 258 ? 0.671 -2.120 21.211 1.00 91.44 258 ARG A C 1
ATOM 1991 O O . ARG A 1 258 ? 1.017 -2.996 21.994 1.00 91.44 258 ARG A O 1
ATOM 1998 N N . GLN A 1 259 ? -0.299 -1.247 21.469 1.00 92.25 259 GLN A N 1
ATOM 1999 C CA . GLN A 1 259 ? -1.174 -1.318 22.641 1.00 92.25 259 GLN A CA 1
ATOM 2000 C C . GLN A 1 259 ? -2.330 -2.310 22.452 1.00 92.25 259 GLN A C 1
ATOM 2002 O O . GLN A 1 259 ? -3.135 -2.465 23.364 1.00 92.25 259 GLN A O 1
ATOM 2007 N N . GLN A 1 260 ? -2.407 -2.978 21.297 1.00 90.94 260 GLN A N 1
ATOM 2008 C CA . GLN A 1 260 ? -3.489 -3.888 20.932 1.00 90.94 260 GLN A CA 1
ATOM 2009 C C . GLN A 1 260 ? -4.881 -3.230 21.011 1.00 90.94 260 GLN A C 1
ATOM 2011 O O . GLN A 1 260 ? -5.853 -3.835 21.454 1.00 90.94 260 GLN A O 1
ATOM 2016 N N . ASP A 1 261 ? -4.982 -1.963 20.591 1.00 90.12 261 ASP A N 1
ATOM 2017 C CA . ASP A 1 261 ? -6.247 -1.227 20.611 1.00 90.12 261 ASP A CA 1
ATOM 2018 C C . ASP A 1 261 ? -7.154 -1.638 19.434 1.00 90.12 261 ASP A C 1
ATOM 2020 O O . ASP A 1 261 ? -6.922 -1.265 18.278 1.00 90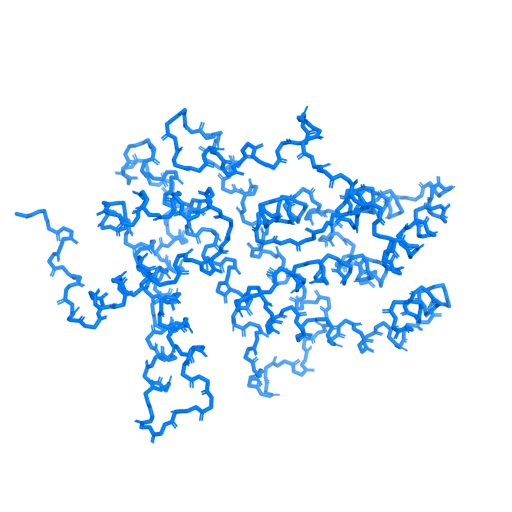.12 261 ASP A O 1
ATOM 2024 N N . ASP A 1 262 ? -8.220 -2.385 19.730 1.00 89.81 262 ASP A N 1
ATOM 2025 C CA . ASP A 1 262 ? -9.224 -2.841 18.754 1.00 89.81 262 ASP A CA 1
ATOM 2026 C C . ASP A 1 262 ? -9.855 -1.687 17.954 1.00 89.81 262 ASP A C 1
ATOM 2028 O O . ASP A 1 262 ? -10.248 -1.848 16.794 1.00 89.81 262 ASP A O 1
ATOM 2032 N N . ARG A 1 263 ? -9.940 -0.486 18.532 1.00 88.19 263 ARG A N 1
ATOM 2033 C CA . ARG A 1 263 ? -10.534 0.672 17.857 1.00 88.19 263 ARG A CA 1
ATOM 2034 C C . ARG A 1 263 ? -9.640 1.160 16.719 1.00 88.19 263 ARG A C 1
ATOM 2036 O O . ARG A 1 263 ? -10.133 1.575 15.668 1.00 88.19 263 ARG A O 1
ATOM 2043 N N . ALA A 1 264 ? -8.323 1.042 16.884 1.00 91.00 264 ALA A N 1
ATOM 2044 C CA . ALA A 1 264 ? -7.375 1.294 15.806 1.00 91.00 264 ALA A CA 1
ATOM 2045 C C . ALA A 1 264 ? -7.512 0.253 14.685 1.00 91.00 264 ALA A C 1
ATOM 2047 O O . ALA A 1 264 ? -7.465 0.628 13.513 1.00 91.00 264 ALA A O 1
ATOM 2048 N N . LEU A 1 265 ? -7.758 -1.024 15.011 1.00 90.69 265 LEU A N 1
ATOM 2049 C CA . LEU A 1 265 ? -8.045 -2.054 14.001 1.00 90.69 265 LEU A CA 1
ATOM 2050 C C . LEU A 1 265 ? -9.310 -1.744 13.200 1.00 90.69 265 LEU A C 1
ATOM 2052 O O . LEU A 1 265 ? -9.319 -1.920 11.981 1.00 90.69 265 LEU A O 1
ATOM 2056 N N . LEU A 1 266 ? -10.357 -1.228 13.847 1.00 89.19 266 LEU A N 1
ATOM 2057 C CA . LEU A 1 266 ? -11.579 -0.811 13.159 1.00 89.19 266 LEU A CA 1
ATOM 2058 C C . LEU A 1 266 ? -11.289 0.287 12.119 1.00 89.19 266 LEU A C 1
ATOM 2060 O O . LEU A 1 266 ? -11.668 0.147 10.952 1.00 89.19 266 LEU A O 1
ATOM 2064 N N . LEU A 1 267 ? -10.556 1.340 12.498 1.00 90.19 267 LEU A N 1
ATOM 2065 C CA . LEU A 1 267 ? -10.151 2.411 11.573 1.00 90.19 267 LEU A CA 1
ATOM 2066 C C . LEU A 1 267 ? -9.231 1.892 10.459 1.00 90.19 267 LEU A C 1
ATOM 2068 O O . LEU A 1 267 ? -9.370 2.272 9.293 1.00 90.19 267 LEU A O 1
ATOM 2072 N N . PHE A 1 268 ? -8.324 0.977 10.791 1.00 91.25 268 PHE A N 1
ATOM 2073 C CA . PHE A 1 268 ? -7.444 0.337 9.821 1.00 91.25 268 PHE A CA 1
ATOM 2074 C C . PHE A 1 268 ? -8.229 -0.492 8.790 1.00 91.25 268 PHE A C 1
ATOM 2076 O O . PHE A 1 268 ? -7.992 -0.383 7.584 1.00 91.25 268 PHE A O 1
ATOM 2083 N N . SER A 1 269 ? -9.239 -1.245 9.238 1.00 90.25 269 SER A N 1
ATOM 2084 C CA . SER A 1 269 ? -10.138 -2.009 8.367 1.00 90.25 269 SER A CA 1
ATOM 2085 C C . SER A 1 269 ? -10.938 -1.103 7.422 1.00 90.25 269 SER A C 1
ATOM 2087 O O . SER A 1 269 ? -11.201 -1.465 6.268 1.00 90.25 269 SER A O 1
ATOM 2089 N N . CYS A 1 270 ? -11.292 0.108 7.869 1.00 89.19 270 CYS A N 1
ATOM 2090 C CA . CYS A 1 270 ? -11.947 1.113 7.038 1.00 89.19 270 CYS A CA 1
ATOM 2091 C C . CYS A 1 270 ? -11.050 1.520 5.860 1.00 89.19 270 CYS A C 1
ATOM 2093 O O . CYS A 1 270 ? -11.493 1.452 4.709 1.00 89.19 270 CYS A O 1
ATOM 2095 N N . TRP A 1 271 ? -9.780 1.832 6.133 1.00 91.31 271 TRP A N 1
ATOM 2096 C CA . TRP A 1 271 ? -8.780 2.164 5.114 1.00 91.31 271 TRP A CA 1
ATOM 2097 C C . TRP A 1 271 ? -8.466 0.996 4.165 1.00 91.31 271 TRP A C 1
ATOM 2099 O O . TRP A 1 271 ? -8.472 1.185 2.946 1.00 91.31 271 TRP A O 1
ATOM 2109 N N . LEU A 1 272 ? -8.283 -0.228 4.676 1.00 90.19 272 LEU A N 1
ATOM 2110 C CA . LEU A 1 272 ? -8.086 -1.413 3.826 1.00 90.19 272 LEU A CA 1
ATOM 2111 C C . LEU A 1 272 ? -9.268 -1.651 2.877 1.00 90.19 272 LEU A C 1
ATOM 2113 O O . LEU A 1 272 ? -9.074 -2.033 1.722 1.00 90.19 272 LEU A O 1
ATOM 2117 N N . GLY A 1 273 ? -10.497 -1.389 3.326 1.00 88.81 273 GLY A N 1
ATOM 2118 C CA . GLY A 1 273 ? -11.664 -1.476 2.451 1.00 88.81 273 GLY A CA 1
ATOM 2119 C C . GLY A 1 273 ? -11.667 -0.425 1.343 1.00 88.81 273 GLY A C 1
ATOM 2120 O O . GLY A 1 273 ? -12.051 -0.752 0.220 1.00 88.81 273 GLY A O 1
ATOM 2121 N N . LEU A 1 274 ? -11.196 0.801 1.609 1.00 89.31 274 LEU A N 1
ATOM 2122 C CA . LEU A 1 274 ? -10.993 1.805 0.558 1.00 89.31 274 LEU A CA 1
ATOM 2123 C C . LEU A 1 274 ? -9.954 1.330 -0.456 1.00 89.31 274 LEU A C 1
ATOM 2125 O O . LEU A 1 274 ? -10.222 1.350 -1.653 1.00 89.31 274 LEU A O 1
ATOM 2129 N N . LEU A 1 275 ? -8.812 0.823 0.007 1.00 89.69 275 LEU A N 1
ATOM 2130 C CA . LEU A 1 275 ? -7.798 0.248 -0.875 1.00 89.69 275 LEU A CA 1
ATOM 2131 C C . LEU A 1 275 ? -8.373 -0.882 -1.739 1.00 89.69 275 LEU A C 1
ATOM 2133 O O . LEU A 1 275 ? -8.167 -0.885 -2.952 1.00 89.69 275 LEU A O 1
ATOM 2137 N N . ARG A 1 276 ? -9.158 -1.799 -1.163 1.00 88.12 276 ARG A N 1
ATOM 2138 C CA . ARG A 1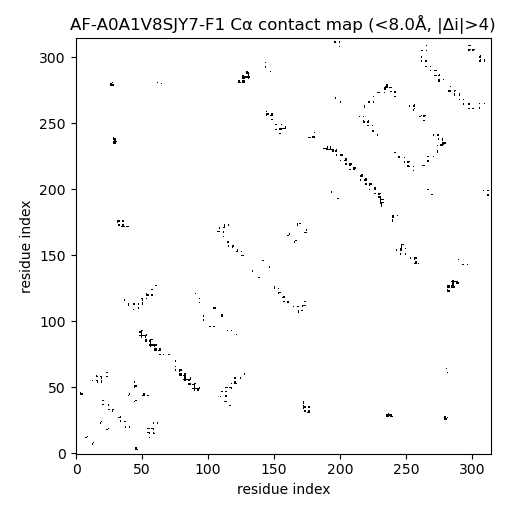 276 ? -9.814 -2.881 -1.916 1.00 88.12 276 ARG A CA 1
ATOM 2139 C C . ARG A 1 276 ? -10.763 -2.346 -2.997 1.00 88.12 276 ARG A C 1
ATOM 2141 O O . ARG A 1 276 ? -10.771 -2.868 -4.107 1.00 88.12 276 ARG A O 1
ATOM 2148 N N . ARG A 1 277 ? -11.510 -1.265 -2.735 1.00 88.12 277 ARG A N 1
ATOM 2149 C CA . ARG A 1 277 ? -12.414 -0.632 -3.726 1.00 88.12 277 ARG A CA 1
ATOM 2150 C C . ARG A 1 277 ? -11.692 -0.103 -4.970 1.00 88.12 277 ARG A C 1
ATOM 2152 O O . ARG A 1 277 ? -12.335 0.117 -5.989 1.00 88.12 277 ARG A O 1
ATOM 2159 N N . THR A 1 278 ? -10.369 0.059 -4.932 1.00 87.56 278 THR A N 1
ATOM 2160 C CA . THR A 1 278 ? -9.579 0.475 -6.107 1.00 87.56 278 THR A CA 1
ATOM 2161 C C . THR A 1 278 ? -9.529 -0.594 -7.204 1.00 87.56 278 THR A C 1
ATOM 2163 O O . THR A 1 278 ? -9.167 -0.281 -8.340 1.00 87.56 278 THR A O 1
ATOM 2166 N N . GLY A 1 279 ? -9.855 -1.853 -6.875 1.00 86.19 279 GLY A N 1
ATOM 2167 C CA . GLY A 1 279 ? -9.890 -2.967 -7.824 1.00 86.19 279 GLY A CA 1
ATOM 2168 C C . GLY A 1 279 ? -8.519 -3.361 -8.384 1.00 86.19 279 GLY A C 1
ATOM 2169 O O . GLY A 1 279 ? -8.442 -4.014 -9.424 1.00 86.19 279 GLY A O 1
ATOM 2170 N N . ARG A 1 280 ? -7.414 -2.936 -7.756 1.00 89.75 280 ARG A N 1
ATOM 2171 C CA . ARG A 1 280 ? -6.061 -3.240 -8.245 1.00 89.75 280 ARG A CA 1
ATOM 2172 C C . ARG A 1 280 ? -5.630 -4.649 -7.852 1.00 89.75 280 ARG A C 1
ATOM 2174 O O . ARG A 1 280 ? -5.667 -4.997 -6.678 1.00 89.75 280 ARG A O 1
ATOM 2181 N N . TRP A 1 281 ? -5.174 -5.432 -8.834 1.00 89.31 281 TRP A N 1
ATOM 2182 C CA . TRP A 1 281 ? -4.823 -6.854 -8.684 1.00 89.31 281 TRP A CA 1
ATOM 2183 C C . TRP A 1 281 ? -3.927 -7.143 -7.474 1.00 89.31 281 TRP A C 1
ATOM 2185 O O . TRP A 1 281 ? -4.154 -8.097 -6.738 1.00 89.31 281 TRP A O 1
ATOM 2195 N N . TRP A 1 282 ? -2.945 -6.275 -7.246 1.00 88.75 282 TRP A N 1
ATOM 2196 C CA . TRP A 1 282 ? -1.954 -6.421 -6.193 1.00 88.75 282 TRP A CA 1
ATOM 2197 C C . TRP A 1 282 ? -2.479 -6.047 -4.806 1.00 88.75 282 TRP A C 1
ATOM 2199 O O . TRP A 1 282 ? -1.940 -6.527 -3.821 1.00 88.75 282 TRP A O 1
ATOM 2209 N N . VAL A 1 283 ? -3.529 -5.223 -4.714 1.00 88.69 283 VAL A N 1
ATOM 2210 C CA . VAL A 1 283 ? -4.183 -4.866 -3.446 1.00 88.69 283 VAL A CA 1
ATOM 2211 C C . VAL A 1 283 ? -5.217 -5.911 -3.059 1.00 88.69 283 VAL A C 1
ATOM 2213 O O . VAL A 1 283 ? -5.300 -6.289 -1.895 1.00 88.69 283 VAL A O 1
ATOM 2216 N N . MET A 1 284 ? -6.026 -6.350 -4.029 1.00 84.62 284 MET A N 1
ATOM 2217 C CA . MET A 1 284 ? -7.281 -7.068 -3.793 1.00 84.62 284 MET A CA 1
ATOM 2218 C C . MET A 1 284 ? -7.128 -8.256 -2.849 1.00 84.62 284 MET A C 1
ATOM 2220 O O . MET A 1 284 ? -7.847 -8.343 -1.855 1.00 84.62 284 MET A O 1
ATOM 2224 N N . MET A 1 285 ? -6.184 -9.151 -3.138 1.00 78.81 285 MET A N 1
ATOM 2225 C CA . MET A 1 285 ? -6.030 -10.367 -2.347 1.00 78.81 285 MET A CA 1
ATOM 2226 C C . MET A 1 285 ? -5.424 -10.089 -0.970 1.00 78.81 285 MET A C 1
ATOM 2228 O O . MET A 1 285 ? -5.980 -10.531 0.030 1.00 78.81 285 MET A O 1
ATOM 2232 N N . GLY A 1 286 ? -4.352 -9.293 -0.899 1.00 82.12 286 GLY A N 1
ATOM 2233 C CA . GLY A 1 286 ? -3.686 -8.988 0.370 1.00 82.12 286 GLY A CA 1
ATOM 2234 C C . GLY A 1 286 ? -4.582 -8.198 1.323 1.00 82.12 286 GLY A C 1
ATOM 2235 O O . GLY A 1 286 ? -4.651 -8.506 2.507 1.00 82.12 286 GLY A O 1
ATOM 2236 N N . ALA A 1 287 ? -5.333 -7.223 0.802 1.00 86.12 287 ALA A N 1
ATOM 2237 C CA . ALA A 1 287 ? -6.298 -6.469 1.594 1.00 86.12 287 ALA A CA 1
ATOM 2238 C C . ALA A 1 287 ? -7.467 -7.343 2.068 1.00 86.12 287 ALA A C 1
ATOM 2240 O O . ALA A 1 287 ? -7.974 -7.114 3.158 1.00 86.12 287 ALA A O 1
ATOM 2241 N N . THR A 1 288 ? -7.899 -8.330 1.275 1.00 85.25 288 THR A N 1
ATOM 2242 C CA . THR A 1 288 ? -8.990 -9.238 1.668 1.00 85.25 288 THR A CA 1
ATOM 2243 C C . THR A 1 288 ? -8.565 -10.148 2.812 1.00 85.25 288 THR A C 1
ATOM 2245 O O . THR A 1 288 ? -9.244 -10.157 3.828 1.00 85.25 288 THR A O 1
ATOM 2248 N N . VAL A 1 289 ? -7.407 -10.806 2.700 1.00 83.81 289 VAL A N 1
ATOM 2249 C CA . VAL A 1 289 ? -6.871 -11.667 3.771 1.00 83.81 289 VAL A CA 1
ATOM 2250 C C . VAL A 1 289 ? -6.709 -10.883 5.077 1.00 83.81 289 VAL A C 1
ATOM 2252 O O . VAL A 1 289 ? -7.197 -11.304 6.119 1.00 83.81 289 VAL A O 1
ATOM 2255 N N . GLN A 1 290 ? -6.107 -9.691 5.017 1.00 85.75 290 GLN A N 1
ATOM 2256 C CA . GLN A 1 290 ? -5.939 -8.838 6.199 1.00 85.75 290 GLN A CA 1
ATOM 2257 C C . GLN A 1 290 ? -7.282 -8.384 6.790 1.00 85.75 290 GLN A C 1
ATOM 2259 O O . GLN A 1 290 ? -7.442 -8.329 8.006 1.00 85.75 290 GLN A O 1
ATOM 2264 N N . LEU A 1 291 ? -8.264 -8.052 5.943 1.00 87.62 291 LEU A N 1
ATOM 2265 C CA . LEU A 1 291 ? -9.608 -7.712 6.407 1.00 87.62 291 LEU A CA 1
ATOM 2266 C C . LEU A 1 291 ? -10.279 -8.897 7.097 1.00 87.62 291 LEU A C 1
ATOM 2268 O O . LEU A 1 291 ? -10.923 -8.682 8.116 1.00 87.62 291 LEU A O 1
ATOM 2272 N N . ASP A 1 292 ? -10.144 -10.110 6.568 1.00 86.00 292 ASP A N 1
ATOM 2273 C CA . ASP A 1 292 ? -10.739 -11.311 7.155 1.00 86.00 292 ASP A CA 1
ATOM 2274 C C . ASP A 1 292 ? -10.139 -11.619 8.534 1.00 86.00 292 ASP A C 1
ATOM 2276 O O . ASP A 1 292 ? -10.893 -11.839 9.483 1.00 86.00 292 ASP A O 1
ATOM 2280 N N . ASP A 1 293 ? -8.819 -11.492 8.682 1.00 86.06 293 ASP A N 1
ATOM 2281 C CA . ASP A 1 293 ? -8.124 -11.621 9.968 1.00 86.06 293 ASP A CA 1
ATOM 2282 C C . ASP A 1 293 ? -8.614 -10.589 10.999 1.00 86.06 293 ASP A C 1
ATOM 2284 O O . ASP A 1 293 ? -8.946 -10.929 12.138 1.00 86.06 293 ASP A O 1
ATOM 2288 N N . ILE A 1 294 ? -8.698 -9.314 10.599 1.00 89.00 294 ILE A N 1
ATOM 2289 C CA . ILE A 1 294 ? -9.207 -8.235 11.462 1.00 89.00 294 ILE A CA 1
ATOM 2290 C C . ILE A 1 294 ? -10.658 -8.503 11.845 1.00 89.00 294 ILE A C 1
ATOM 2292 O O . ILE A 1 294 ? -11.045 -8.340 13.000 1.00 89.00 294 ILE A O 1
ATOM 2296 N N . ASN A 1 295 ? -11.468 -8.918 10.878 1.00 87.31 295 ASN A N 1
ATOM 2297 C CA . ASN A 1 295 ? -12.876 -9.213 11.068 1.00 87.31 295 ASN A CA 1
ATOM 2298 C C . ASN A 1 295 ? -13.085 -10.364 12.062 1.00 87.31 295 ASN A C 1
ATOM 2300 O O . ASN A 1 295 ? -14.009 -10.306 12.878 1.00 87.31 295 ASN A O 1
ATOM 2304 N N . GLU A 1 296 ? -12.261 -11.410 11.995 1.00 87.31 296 GLU A N 1
ATOM 2305 C CA . GLU A 1 296 ? -12.316 -12.527 12.937 1.00 87.31 296 GLU A CA 1
ATOM 2306 C C . GLU A 1 296 ? -11.939 -12.084 14.356 1.00 87.31 296 GLU A C 1
ATOM 2308 O O . GLU A 1 296 ? -12.591 -12.485 15.323 1.00 87.31 296 GLU A O 1
ATOM 2313 N N . HIS A 1 297 ? -10.922 -11.228 14.483 1.00 89.75 297 HIS A N 1
ATOM 2314 C CA . HIS A 1 297 ? -10.504 -10.665 15.766 1.00 89.75 297 HIS A CA 1
ATOM 2315 C C . HIS A 1 297 ? -11.576 -9.747 16.369 1.00 89.75 297 HIS A C 1
ATOM 2317 O O . HIS A 1 297 ? -12.020 -9.973 17.493 1.00 89.75 297 HIS A O 1
ATOM 2323 N N . LEU A 1 298 ? -12.066 -8.764 15.606 1.00 89.12 298 LEU A N 1
ATOM 2324 C CA . LEU A 1 298 ? -13.071 -7.798 16.071 1.00 89.12 298 LEU A CA 1
ATOM 2325 C C . LEU A 1 298 ? -14.407 -8.460 16.432 1.00 89.12 298 LEU A C 1
ATOM 2327 O O . LEU A 1 298 ? -15.086 -7.998 17.347 1.00 89.12 298 LEU A O 1
ATOM 2331 N N . ALA A 1 299 ? -14.769 -9.571 15.781 1.00 87.62 299 ALA A N 1
ATOM 2332 C CA . ALA A 1 299 ? -15.958 -10.349 16.139 1.00 87.62 299 ALA A CA 1
ATOM 2333 C C . ALA A 1 299 ? -15.889 -10.954 17.555 1.00 87.62 299 ALA A C 1
ATOM 2335 O O . ALA A 1 299 ? -16.924 -11.316 18.114 1.00 87.62 299 ALA A O 1
ATOM 2336 N N . LYS A 1 300 ? -14.686 -11.068 18.130 1.00 88.50 300 LYS A N 1
ATOM 2337 C CA . LYS A 1 300 ? -14.430 -11.575 19.486 1.00 88.50 300 LYS A CA 1
ATOM 2338 C C . LYS A 1 300 ? -14.194 -10.445 20.500 1.00 88.50 300 LYS A C 1
ATOM 2340 O O . LYS A 1 300 ? -13.907 -10.742 21.660 1.00 88.50 300 LYS A O 1
ATOM 2345 N N . SER A 1 301 ? -14.298 -9.176 20.088 1.00 85.94 301 SER A N 1
ATOM 2346 C CA . SER A 1 301 ? -14.060 -8.030 20.972 1.00 85.94 301 SER A CA 1
ATOM 2347 C C . SER A 1 301 ? -15.046 -8.016 22.143 1.00 85.94 301 SER A C 1
ATOM 2349 O O . SER A 1 301 ? -16.215 -8.377 22.006 1.00 85.94 301 SER A O 1
ATOM 2351 N N . THR A 1 302 ? -14.578 -7.588 23.314 1.00 83.75 302 THR A N 1
ATOM 2352 C CA . THR A 1 302 ? -15.419 -7.421 24.509 1.00 83.75 302 THR A CA 1
ATOM 2353 C C . THR A 1 302 ? -16.069 -6.037 24.577 1.00 83.75 302 THR A C 1
ATOM 2355 O O . THR A 1 302 ? -16.996 -5.834 25.366 1.00 83.75 302 THR A O 1
ATOM 2358 N N . ASP A 1 303 ? -15.637 -5.096 23.730 1.00 82.81 303 ASP A N 1
ATOM 2359 C CA . ASP A 1 303 ? -16.219 -3.761 23.635 1.00 82.81 303 ASP A CA 1
ATOM 2360 C C . ASP A 1 303 ? -17.507 -3.790 22.794 1.00 82.81 303 ASP A C 1
ATOM 2362 O O . ASP A 1 303 ? -17.500 -3.920 21.568 1.00 82.81 303 ASP A O 1
ATOM 2366 N N . GLN A 1 304 ? -18.645 -3.619 23.471 1.00 79.38 304 GLN A N 1
ATOM 2367 C CA . GLN A 1 304 ? -19.969 -3.577 22.843 1.00 79.38 304 GLN A CA 1
ATOM 2368 C C . GLN A 1 304 ? -20.114 -2.452 21.809 1.00 79.38 304 GLN A C 1
ATOM 2370 O O . GLN A 1 304 ? -20.885 -2.586 20.857 1.00 79.38 304 GLN A O 1
ATOM 2375 N N . ALA A 1 305 ? -19.380 -1.347 21.960 1.00 73.38 305 ALA A N 1
ATOM 2376 C CA . ALA A 1 305 ? -19.396 -0.267 20.981 1.00 73.38 305 ALA A CA 1
ATOM 2377 C C . ALA A 1 305 ? -18.688 -0.687 19.687 1.00 73.38 305 ALA A C 1
ATOM 2379 O O . ALA A 1 305 ? -19.201 -0.418 18.601 1.00 73.38 305 ALA A O 1
ATOM 2380 N N . ILE A 1 306 ? -17.557 -1.391 19.795 1.00 78.06 306 ILE A N 1
ATOM 2381 C CA . ILE A 1 306 ? -16.841 -1.939 18.636 1.00 78.06 306 ILE A CA 1
ATOM 2382 C C . ILE A 1 306 ? -17.707 -2.976 17.932 1.00 78.06 306 ILE A C 1
ATOM 2384 O O . ILE A 1 306 ? -17.857 -2.891 16.719 1.00 78.06 306 ILE A O 1
ATOM 2388 N N . LEU A 1 307 ? -18.347 -3.887 18.670 1.00 80.19 307 LEU A N 1
ATOM 2389 C CA . LEU A 1 307 ? -19.256 -4.881 18.089 1.00 80.19 307 LEU A CA 1
ATOM 2390 C C . LEU A 1 307 ? -20.438 -4.237 17.346 1.00 80.19 307 LEU A C 1
ATOM 2392 O O . LEU A 1 307 ? -20.803 -4.699 16.266 1.00 80.19 307 LEU A O 1
ATOM 2396 N N . SER A 1 308 ? -21.009 -3.156 17.886 1.00 77.25 308 SER A N 1
ATOM 2397 C CA . SER A 1 308 ? -22.099 -2.404 17.244 1.00 77.25 308 SER A CA 1
ATOM 2398 C C . SER A 1 308 ? -21.653 -1.724 15.941 1.00 77.25 308 SER A C 1
ATOM 2400 O O . SER A 1 308 ? -22.286 -1.878 14.890 1.00 77.25 308 SER A O 1
ATOM 2402 N N . LEU A 1 309 ? -20.519 -1.016 15.981 1.00 73.75 309 LEU A N 1
ATOM 2403 C CA . LEU A 1 309 ? -19.944 -0.350 14.807 1.00 73.75 309 LEU A CA 1
ATOM 2404 C C . LEU A 1 309 ? -19.505 -1.363 13.744 1.00 73.75 309 LEU A C 1
ATOM 2406 O O . LEU A 1 309 ? -19.759 -1.175 12.558 1.00 73.75 309 LEU A O 1
ATOM 2410 N N . TYR A 1 310 ? -18.904 -2.469 14.173 1.00 72.81 310 TYR A N 1
ATOM 2411 C CA . TYR A 1 310 ? -18.496 -3.572 13.316 1.00 72.81 310 TYR A CA 1
ATOM 2412 C C . TYR A 1 310 ? -19.692 -4.266 12.652 1.00 72.81 310 TYR A C 1
ATOM 2414 O O . TYR A 1 310 ? -19.669 -4.504 11.444 1.00 72.81 310 TYR A O 1
ATOM 2422 N N . GLY A 1 311 ? -20.762 -4.536 13.407 1.00 70.62 311 GLY A N 1
ATOM 2423 C CA . GLY A 1 311 ? -22.013 -5.073 12.868 1.00 70.62 311 GLY A CA 1
ATOM 2424 C C . GLY A 1 311 ? -22.616 -4.168 11.791 1.00 70.62 311 GLY A C 1
ATOM 2425 O O . GLY A 1 311 ? -23.073 -4.662 10.764 1.00 70.62 311 GLY A O 1
ATOM 2426 N N . SER A 1 312 ? -22.516 -2.849 11.973 1.00 68.50 312 SER A N 1
ATOM 2427 C CA . SER A 1 312 ? -22.981 -1.853 10.997 1.00 68.50 312 SER A CA 1
ATOM 2428 C C . SER A 1 312 ? -22.148 -1.818 9.705 1.00 68.50 312 SER A C 1
ATOM 2430 O O . SER A 1 312 ? -22.647 -1.360 8.690 1.00 68.50 312 SER A O 1
ATOM 2432 N N . MET A 1 313 ? -20.898 -2.306 9.711 1.00 67.94 313 MET A N 1
ATOM 2433 C CA . MET A 1 313 ? -20.057 -2.417 8.503 1.00 67.94 313 MET A CA 1
ATOM 2434 C C . MET A 1 313 ? -20.311 -3.691 7.678 1.00 67.94 313 MET A C 1
ATOM 2436 O O . MET A 1 313 ? -19.724 -3.834 6.601 1.00 67.94 313 MET A O 1
ATOM 2440 N N . ARG A 1 314 ? -21.064 -4.654 8.229 1.00 61.59 314 ARG A N 1
ATOM 2441 C CA . ARG A 1 314 ? -21.341 -5.970 7.627 1.00 61.59 314 ARG A CA 1
ATOM 2442 C C . ARG A 1 314 ? -22.777 -6.139 7.122 1.00 61.59 314 ARG A C 1
ATOM 2444 O O . ARG A 1 314 ? -22.997 -7.082 6.361 1.00 61.59 314 ARG A O 1
ATOM 2451 N N . ALA A 1 315 ? -23.713 -5.331 7.624 1.00 42.75 315 ALA A N 1
ATOM 2452 C CA . ALA A 1 315 ? -25.092 -5.268 7.132 1.00 42.75 315 ALA A CA 1
ATOM 2453 C C . ALA A 1 315 ? -25.123 -4.744 5.691 1.00 42.75 315 ALA A C 1
ATOM 2455 O O . ALA A 1 315 ? -26.043 -5.166 4.953 1.00 42.75 315 ALA A O 1
#

Secondary structure (DSSP, 8-state):
--GGGTT---HHHHHHHHHIIIIIHHHHSSHHHHHHHHHHHHTHHHH-HHHHHHHHHHHHHHHHHHHTT---SSHHHHHHHHHHHHHHHHHHHHHHHHHTT-TTS-STHHHHHHHHHHHHHHHHHHHHHHTSPP-TTTSSSS-HHHHHHHHHHHHTHHHHHHHHH-SPPTT-TTHHHHHTT-GGG----------HHHHHHHHHHHHHTT---HHHHHHHHHHHHHHHHHTS---GGGHHHHHHHHHHHHHHHHHHHHTT-HHHHHHHHHHHHHHHHT--HHHHHHHHHHHHHHHHHHTT-S-HHHHHHHHHTT-

Organism: NCBI:txid1507870

pLDDT: mean 78.3, std 14.89, range [35.25, 94.06]

Solvent-accessible surface area (backbone atoms only — not comparable to full-atom values): 17320 Å² total; per-residue (Å²): 129,68,74,69,59,74,87,56,75,48,71,66,54,49,51,29,48,49,45,24,69,77,49,48,39,73,59,72,40,23,72,52,49,31,52,24,50,51,66,36,59,75,56,45,36,61,74,33,69,27,38,35,25,39,51,40,12,51,22,28,47,50,53,40,58,73,44,57,92,69,60,84,79,63,56,49,59,57,27,51,52,50,17,52,53,26,36,55,52,10,51,56,45,42,52,45,52,67,69,63,60,47,84,78,61,54,79,64,54,62,39,54,48,42,52,56,51,37,47,51,53,47,35,44,48,49,27,49,56,58,41,46,82,64,66,78,86,71,56,78,82,58,54,71,48,59,55,49,50,58,54,46,57,49,56,36,41,59,56,53,49,39,72,75,73,48,76,84,52,100,81,37,59,52,51,70,40,56,57,67,49,52,76,86,70,70,81,65,77,75,48,96,52,88,45,55,63,44,58,40,47,53,56,51,48,67,66,41,72,81,55,88,49,72,68,41,51,42,51,46,55,45,48,64,66,45,51,70,60,51,34,44,83,60,36,38,72,48,46,51,41,60,50,47,46,49,40,76,37,36,68,48,50,54,56,35,40,74,67,65,37,65,68,54,52,54,56,48,46,54,52,40,49,52,55,36,58,35,69,31,77,49,41,39,49,15,36,46,49,53,44,52,53,51,50,59,53,51,75,68,53,87,49,67,67,58,45,52,45,51,50,53,65,73,113

Foldseek 3Di:
DDPLPVVQDDVLLVVLLVLLLPPVLVQQFDPLSSQLVNVCSPPLLSLQVLLSLLSSLSSLLVVLLVCPPVPPPCVNVVSNVSNVVSLVVSVVSLVCCLVVVPCPSDPPQSSLSSNQSSLSSQLLVLLSVLLDPPPPPPPPPDALLRSVLVSLVSLLVPVVSCVSPHDHDPPHSCVVLLVLQPCVPVPAPQDPPPALLLVLLVVLLVVLVPDPDPLSVLLNVLSVLCNVLVRHQAERNCVSNLSVSSNVSVVSLNVCSVVVPLSSLSSVLSSLVSQCSHVRSSSPSSSVSSNVSNLVVLCPDPDPSSVVSSVSNVD

Mean predicted aligned error: 8.91 Å

Radius of gyration: 20.35 Å; Cα contacts (8 Å, |Δi|>4): 334; chains: 1; bounding box: 54×49×52 Å

Sequence (315 aa):
MPDCYRSAASPDALAALQHFQEVTTHGLGGPNFRAAMLTIGDRTAYCSPYLRHVILAVSYAHQNFLLGERDHDGKAAGLRLATTSHWQRGLQLFGRALSERDETATSGRVHYDSLIATTFLTTMMTFCQHAQPADVSQTQDSDVFTRILEFMTTVGGFPAVRSAFGEPVESSAWTPVLDSTDDKTGGVDVVEDRTERLAVIETYLQRFDASQSETDGLLLTIGRALAPLLHLQISAIHMPILFAFAGRTWSAFQTLLRQQDDRALLLFSCWLGLLRRTGRWWVMMGATVQLDDINEHLAKSTDQAILSLYGSMRA

InterPro domains:
  IPR053157 Sterol Uptake Control Transcription Regulator [PTHR47784] (16-301)